Protein AF-A0A3N2RBL1-F1 (afdb_monomer)

pLDDT: mean 71.02, std 19.31, range [34.91, 94.12]

Organism: Lysobacter enzymogenes (NCBI:txid69)

Solvent-accessible surface area (backbone atoms only — not comparable to full-atom values): 13638 Å² total; per-residue (Å²): 136,84,83,69,76,87,66,67,75,48,73,68,25,54,55,25,51,77,68,70,36,57,72,58,19,34,48,47,24,38,74,70,34,81,90,60,50,72,65,58,29,45,52,49,50,52,55,48,53,50,47,52,56,49,49,60,56,55,72,75,62,80,82,88,88,80,76,88,83,63,95,64,81,49,69,72,18,52,58,24,45,78,70,69,35,57,70,59,15,33,50,43,38,22,70,75,63,78,44,55,71,68,59,22,46,51,52,54,52,50,47,60,61,47,52,76,71,70,78,75,79,90,75,84,82,84,95,83,85,86,83,66,58,102,85,58,80,55,68,74,38,52,52,28,54,72,74,64,39,56,69,60,24,47,55,46,37,33,76,77,66,68,38,49,74,68,57,40,52,48,54,53,48,54,50,53,51,50,49,56,58,50,47,59,58,47,48,66,61,44,71,78,72,67,94,76,87,90,85,79,81,71,72,63,59,56,55,54,53,53,52,54,54,55,53,57,59,56,56,63,65,74,76,111

Radius of gyration: 31.22 Å; Cα contacts (8 Å, |Δi|>4): 122; chains: 1; bounding box: 68×73×79 Å

Sequence (224 aa):
MSLEPGLFVPTRADALIRGQRKVEAIKAVLDANPGASLRAAKDAVEARVEALLAGSASSSSSPAGETRETAGLPAAALEALQRGRTIEAIKWVRLAHDVDLRTAKQRVEAHLRGDAGAEVGTVAAPPDAAASAPDELPADVVSLLRGGDRGAAWQRLERKYGATATEALRRIGDYEMARKRGGRGDAAAAAVGSTVVRGGDRGKLALWALLAAVAALAVVWVLW

Secondary structure (DSSP, 8-state):
----------HHHHHHHHTT-HHHHHHHHHHHSTT--HHHHHHHHHHHHHHHHHHHHHTT-PPP-S----SS--HHHHHHHHTT-HHHHHHHHHHHHT--HHHHHHHHHHHHHHHTTT---------SSS-S-TTSPPHHHHHHHHHT-HHHHHHHHHHHH---HHHHHHHHHHHHHHHHHHHHHHHHHHTTT--------HHHHHHHHHHHHHHHHHHHTS--

Foldseek 3Di:
DDPDDQQDQDPVLVVCLVVVNLVVSLVSSCVSPPPDDSVNSSVNSVVVNVVVVVVVVVVVDDDDDDDPPPDAQDPQLVVCVVVVNNVSSLVSRCVVPVDDSVVSNVRSVVVVVVVVVVPDDDDDDDPDAPPDDPLAQGPVLVVCVVVVNLVVSQVCCCPVVVADNVRSVVSSVVVVVVCVVVCVVVVVVCVVPDDDDDDDPPPPVVVVVVVVVVVVVVVVVVPD

Structure (mmCIF, N/CA/C/O backbone):
data_AF-A0A3N2RBL1-F1
#
_entry.id   AF-A0A3N2RBL1-F1
#
loop_
_atom_site.group_PDB
_atom_site.id
_atom_site.type_symbol
_atom_site.label_atom_id
_atom_site.label_alt_id
_atom_site.label_comp_id
_atom_site.label_asym_id
_atom_site.label_entity_id
_atom_site.label_seq_id
_atom_site.pdbx_PDB_ins_code
_atom_site.Cartn_x
_atom_site.Cartn_y
_atom_site.Cartn_z
_atom_site.occupancy
_atom_site.B_iso_or_equiv
_atom_site.auth_seq_id
_atom_site.auth_comp_id
_atom_site.auth_asym_id
_atom_site.auth_atom_id
_atom_site.pdbx_PDB_model_num
ATOM 1 N N . MET A 1 1 ? 17.156 11.601 -40.077 1.00 38.16 1 MET A N 1
ATOM 2 C CA . MET A 1 1 ? 16.411 10.668 -39.208 1.00 38.16 1 MET A CA 1
ATOM 3 C C . MET A 1 1 ? 17.329 10.303 -38.053 1.00 38.16 1 MET A C 1
ATOM 5 O O . MET A 1 1 ? 18.060 9.331 -38.151 1.00 38.16 1 MET A O 1
ATOM 9 N N . SER A 1 2 ? 17.392 11.150 -37.024 1.00 37.31 2 SER A N 1
ATOM 10 C CA . SER A 1 2 ? 18.254 10.917 -35.861 1.00 37.31 2 SER A CA 1
ATOM 11 C C . SER A 1 2 ? 17.402 10.289 -34.770 1.00 37.31 2 SER A C 1
ATOM 13 O O . SER A 1 2 ? 16.775 10.997 -33.990 1.00 37.31 2 SER A O 1
ATOM 15 N N . LEU A 1 3 ? 17.322 8.961 -34.776 1.00 43.53 3 LEU A N 1
ATOM 16 C CA . LEU A 1 3 ? 16.885 8.201 -33.610 1.00 43.53 3 LEU A CA 1
ATOM 17 C C . LEU A 1 3 ? 18.087 8.160 -32.659 1.00 43.53 3 LEU A C 1
ATOM 19 O O . LEU A 1 3 ? 18.863 7.210 -32.664 1.00 43.53 3 LEU A O 1
ATOM 23 N N . GLU A 1 4 ? 18.303 9.264 -31.941 1.00 52.25 4 GLU A N 1
ATOM 24 C CA . GLU A 1 4 ? 19.198 9.278 -30.780 1.00 52.25 4 GLU A CA 1
ATOM 25 C C . GLU A 1 4 ? 18.681 8.259 -29.746 1.00 52.25 4 GLU A C 1
ATOM 27 O O . GLU A 1 4 ? 17.468 8.031 -29.664 1.00 52.25 4 GLU A O 1
ATOM 32 N N . PRO A 1 5 ? 19.587 7.592 -29.010 1.00 56.69 5 PRO A N 1
ATOM 33 C CA . PRO A 1 5 ? 19.274 6.428 -28.190 1.00 56.69 5 PRO A CA 1
ATOM 34 C C . PRO A 1 5 ? 18.185 6.737 -27.163 1.00 56.69 5 PRO A C 1
ATOM 36 O O . PRO A 1 5 ? 18.084 7.859 -26.667 1.00 56.69 5 PRO A O 1
ATOM 39 N N . GLY A 1 6 ? 17.376 5.722 -26.843 1.00 66.44 6 GLY A N 1
ATOM 40 C CA . GLY A 1 6 ? 16.287 5.815 -25.873 1.00 66.44 6 GLY A CA 1
ATOM 41 C C . GLY A 1 6 ? 16.777 6.372 -24.540 1.00 66.44 6 GLY A C 1
ATOM 42 O O . GLY A 1 6 ? 17.356 5.648 -23.732 1.00 66.44 6 GLY A O 1
ATOM 43 N N . LEU A 1 7 ? 16.550 7.669 -24.333 1.00 74.38 7 LEU A N 1
ATOM 44 C CA . LEU A 1 7 ? 16.863 8.358 -23.092 1.00 74.38 7 LEU A CA 1
ATOM 45 C C . LEU A 1 7 ? 16.082 7.724 -21.951 1.00 74.38 7 LEU A C 1
ATOM 47 O O . LEU A 1 7 ? 14.895 7.408 -22.080 1.00 74.38 7 LEU A O 1
ATOM 51 N N . PHE A 1 8 ? 16.749 7.564 -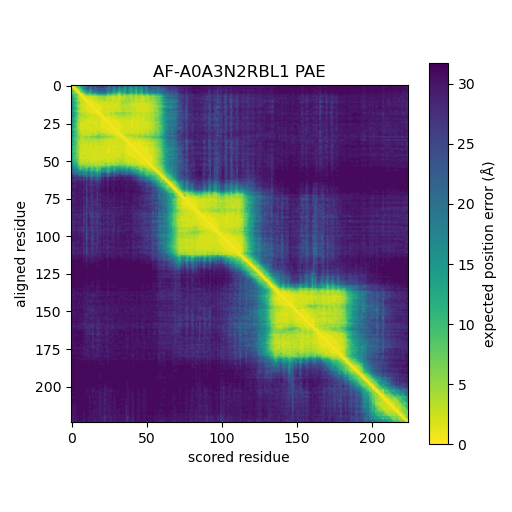20.814 1.00 82.44 8 PHE A N 1
ATOM 52 C CA . PHE A 1 8 ? 16.110 7.016 -19.637 1.00 82.44 8 PHE A CA 1
ATOM 53 C C . PHE A 1 8 ? 15.092 8.028 -19.100 1.00 82.44 8 PHE A C 1
ATOM 55 O O . PHE A 1 8 ? 15.458 9.094 -18.605 1.00 82.44 8 PHE A O 1
ATOM 62 N N . VAL A 1 9 ? 13.802 7.709 -19.199 1.00 85.25 9 VAL A N 1
ATOM 63 C CA . VAL A 1 9 ? 12.731 8.528 -18.619 1.00 85.25 9 VAL A CA 1
ATOM 64 C C . VAL A 1 9 ? 12.406 7.979 -17.225 1.00 85.25 9 VAL A C 1
ATOM 66 O O . VAL A 1 9 ? 11.847 6.886 -17.123 1.00 85.25 9 VAL A O 1
ATOM 69 N N . PRO A 1 10 ? 12.743 8.692 -16.132 1.00 85.88 10 PRO A N 1
ATOM 70 C CA . PRO A 1 10 ? 12.470 8.209 -14.782 1.00 85.88 10 PRO A CA 1
ATOM 71 C C . PRO A 1 10 ? 10.966 8.234 -14.464 1.00 85.88 10 PRO A C 1
ATOM 73 O O . PRO A 1 10 ? 10.231 9.108 -14.922 1.00 85.88 10 PRO A O 1
ATOM 76 N N . THR A 1 11 ? 10.511 7.366 -13.557 1.00 86.50 11 THR A N 1
ATOM 77 C CA . THR A 1 11 ? 9.107 7.302 -13.085 1.00 86.50 11 THR A CA 1
ATOM 78 C C . THR A 1 11 ? 8.600 8.617 -12.485 1.00 86.50 11 THR A C 1
ATOM 80 O O . THR A 1 11 ? 7.404 8.912 -12.526 1.00 86.50 11 THR A O 1
ATOM 83 N N . ARG A 1 12 ? 9.497 9.453 -11.947 1.00 88.81 12 ARG A N 1
ATOM 84 C CA . ARG A 1 12 ? 9.153 10.813 -11.507 1.00 88.81 12 ARG A CA 1
ATOM 85 C C . ARG A 1 12 ? 8.753 11.711 -12.684 1.00 88.81 12 ARG A C 1
ATOM 87 O O . ARG A 1 12 ? 7.813 12.488 -12.537 1.00 88.81 12 ARG A O 1
ATOM 94 N N . ALA A 1 13 ? 9.417 11.595 -13.836 1.00 89.06 13 ALA A N 1
ATOM 95 C CA . ALA A 1 13 ? 9.051 12.330 -15.047 1.00 89.06 13 ALA A CA 1
ATOM 96 C C . ALA A 1 13 ? 7.672 11.890 -15.565 1.00 89.06 13 ALA A C 1
ATOM 98 O O . ALA A 1 13 ? 6.879 12.747 -15.942 1.00 89.06 13 ALA A O 1
ATOM 99 N N . ASP A 1 14 ? 7.319 10.603 -15.460 1.00 89.31 14 ASP A N 1
ATOM 100 C CA . ASP A 1 14 ? 5.967 10.114 -15.784 1.00 89.31 14 ASP A CA 1
ATOM 101 C C . ASP A 1 14 ? 4.871 10.769 -14.935 1.00 89.31 14 ASP A C 1
ATOM 103 O O . ASP A 1 14 ? 3.817 11.155 -15.443 1.00 89.31 14 ASP A O 1
ATOM 107 N N . ALA A 1 15 ? 5.107 10.917 -13.628 1.00 90.38 15 ALA A N 1
ATOM 108 C CA . ALA A 1 15 ? 4.166 11.599 -12.741 1.00 90.38 15 ALA A CA 1
ATOM 109 C C . ALA A 1 15 ? 3.994 13.081 -13.117 1.00 90.38 15 ALA A C 1
ATOM 111 O O . ALA A 1 15 ? 2.882 13.609 -13.068 1.00 90.38 15 ALA A O 1
ATOM 112 N N . LEU A 1 16 ? 5.079 13.736 -13.539 1.00 92.38 16 LEU A N 1
ATOM 113 C CA . LEU A 1 16 ? 5.068 15.128 -13.990 1.00 92.38 16 LEU A CA 1
ATOM 114 C C . LEU A 1 16 ? 4.359 15.290 -15.340 1.00 92.38 16 LEU A C 1
ATOM 116 O O . LEU A 1 16 ? 3.604 16.246 -15.509 1.00 92.38 16 LEU A O 1
ATOM 120 N N . ILE A 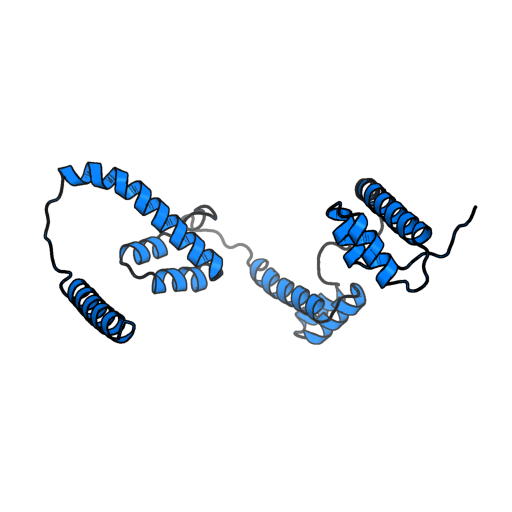1 17 ? 4.524 14.334 -16.258 1.00 91.38 17 ILE A N 1
ATOM 121 C CA . ILE A 1 17 ? 3.804 14.285 -17.536 1.00 91.38 17 ILE A CA 1
ATOM 122 C C . ILE A 1 17 ? 2.291 14.191 -17.300 1.00 91.38 17 ILE A C 1
ATOM 124 O O . ILE A 1 17 ? 1.540 14.992 -17.853 1.00 91.38 17 ILE A O 1
ATOM 128 N N . ARG A 1 18 ? 1.833 13.287 -16.420 1.00 87.69 18 ARG A N 1
ATOM 129 C CA . ARG A 1 18 ? 0.400 13.161 -16.077 1.00 87.69 18 ARG A CA 1
ATOM 130 C C . ARG A 1 18 ? -0.167 14.417 -15.417 1.00 87.69 18 ARG A C 1
ATOM 132 O O . ARG A 1 18 ? -1.319 14.763 -15.646 1.00 87.69 18 ARG A O 1
ATOM 139 N N . GLY A 1 19 ? 0.647 15.109 -14.623 1.00 90.44 19 GLY A N 1
ATOM 140 C CA . GLY A 1 19 ? 0.297 16.392 -14.012 1.00 90.44 19 GLY A CA 1
ATOM 141 C C . GLY A 1 19 ? 0.406 17.600 -14.950 1.00 90.44 19 GLY A C 1
ATOM 142 O O . GLY A 1 19 ? 0.321 18.721 -14.461 1.00 90.44 19 GLY A O 1
ATOM 143 N N . GLN A 1 20 ? 0.642 17.403 -16.255 1.00 89.62 20 GLN A N 1
ATOM 144 C CA . GLN A 1 20 ? 0.861 18.460 -17.257 1.00 89.62 20 GLN A CA 1
ATOM 145 C C . GLN A 1 20 ? 2.042 19.405 -16.947 1.00 89.62 20 GLN A C 1
ATOM 147 O O . GLN A 1 20 ? 2.134 20.519 -17.462 1.00 89.62 20 GLN A O 1
ATOM 152 N N . ARG A 1 21 ? 3.011 18.956 -16.142 1.00 93.12 21 ARG A N 1
ATOM 153 C CA . ARG A 1 21 ? 4.213 19.713 -15.749 1.00 93.12 21 ARG A CA 1
ATOM 154 C C . ARG A 1 21 ? 5.385 19.403 -16.686 1.00 93.12 21 ARG A C 1
ATOM 156 O O . ARG A 1 21 ? 6.430 18.914 -16.257 1.00 93.12 21 ARG A O 1
ATOM 163 N N . LYS A 1 22 ? 5.223 19.699 -17.984 1.00 89.25 22 LYS A N 1
ATOM 164 C CA . LYS A 1 22 ? 6.192 19.338 -19.046 1.00 89.25 22 LYS A CA 1
ATOM 165 C C . LYS A 1 22 ? 7.614 19.861 -18.800 1.00 89.25 22 LYS A C 1
ATOM 167 O O . LYS A 1 22 ? 8.576 19.132 -19.013 1.00 89.25 22 LYS A O 1
ATOM 172 N N . VAL A 1 23 ? 7.765 21.093 -18.306 1.00 93.50 23 VAL A N 1
ATOM 173 C CA . VAL A 1 23 ? 9.091 21.696 -18.049 1.00 93.50 23 VAL A CA 1
ATOM 174 C C . VAL A 1 23 ? 9.864 20.926 -16.976 1.00 93.50 23 VAL A C 1
ATOM 176 O O . VAL A 1 23 ? 11.065 20.706 -17.101 1.00 93.50 23 VAL A O 1
ATOM 179 N N . GLU A 1 24 ? 9.180 20.485 -15.925 1.00 93.75 24 GLU A N 1
ATOM 180 C CA . GLU A 1 24 ? 9.807 19.722 -14.847 1.00 93.75 24 GLU A CA 1
ATOM 181 C C . GLU A 1 24 ? 10.103 18.282 -15.255 1.00 93.75 24 GLU A C 1
ATOM 183 O O . GLU A 1 24 ? 11.097 17.718 -14.806 1.00 93.75 24 GLU A O 1
ATOM 188 N N . ALA A 1 25 ? 9.279 17.698 -16.129 1.00 91.06 25 ALA A N 1
ATOM 189 C CA . ALA A 1 25 ? 9.561 16.395 -16.717 1.00 91.06 25 ALA A CA 1
ATOM 190 C C . ALA A 1 25 ? 10.854 16.433 -17.547 1.00 91.06 25 ALA A C 1
ATOM 192 O O . ALA A 1 25 ? 11.704 15.565 -17.380 1.00 91.06 25 ALA A O 1
ATOM 193 N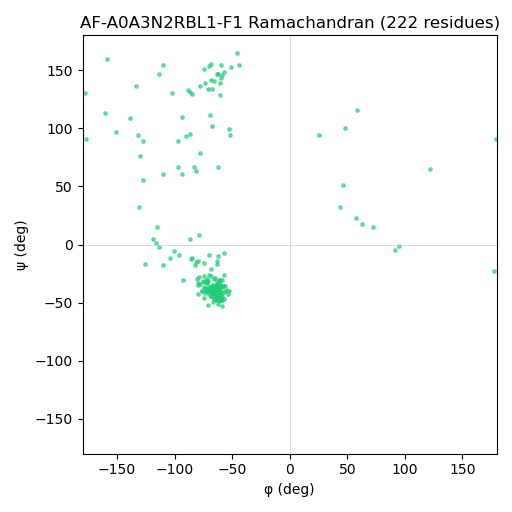 N . ILE A 1 26 ? 11.048 17.477 -18.363 1.00 92.19 26 ILE A N 1
ATOM 194 C CA . ILE A 1 26 ? 12.284 17.675 -19.139 1.00 92.19 26 ILE A CA 1
ATOM 195 C C . ILE A 1 26 ? 13.492 17.824 -18.207 1.00 92.19 26 ILE A C 1
ATOM 197 O O . ILE A 1 26 ? 14.523 17.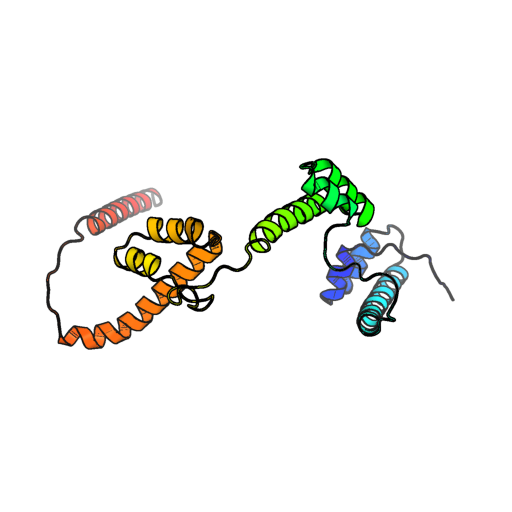203 -18.447 1.00 92.19 26 ILE A O 1
ATOM 201 N N . LYS A 1 27 ? 13.362 18.593 -17.115 1.00 94.12 27 LYS A N 1
ATOM 202 C CA . LYS A 1 27 ? 14.423 18.709 -16.100 1.00 94.12 27 LYS A CA 1
ATOM 203 C C . LYS A 1 27 ? 14.759 17.360 -15.468 1.00 94.12 27 LYS A C 1
ATOM 205 O O . LYS A 1 27 ? 15.921 16.992 -15.439 1.00 94.12 27 LYS A O 1
ATOM 210 N N . ALA A 1 28 ? 13.754 16.592 -15.053 1.00 92.19 28 ALA A N 1
ATOM 211 C CA . ALA A 1 28 ? 13.966 15.271 -14.467 1.00 92.19 28 ALA A CA 1
ATOM 212 C C . ALA A 1 28 ? 14.641 14.286 -15.442 1.00 92.19 28 ALA A C 1
ATOM 214 O O . ALA A 1 28 ? 15.422 13.442 -15.011 1.00 92.19 28 ALA A O 1
ATOM 215 N N . VAL A 1 29 ? 14.358 14.392 -16.745 1.00 90.81 29 VAL A N 1
ATOM 216 C CA . VAL A 1 29 ? 15.043 13.607 -17.784 1.00 90.81 29 VAL A CA 1
ATOM 217 C C . VAL A 1 29 ? 16.490 14.074 -17.956 1.00 90.81 29 VAL A C 1
ATOM 219 O O . VAL A 1 29 ? 17.376 13.234 -18.035 1.00 90.81 29 VAL A O 1
ATOM 222 N N . LEU A 1 30 ? 16.764 15.379 -17.960 1.00 91.62 30 LEU A N 1
ATOM 223 C CA . LEU A 1 30 ? 18.138 15.896 -18.036 1.00 91.62 30 LEU A CA 1
ATOM 224 C C . LEU A 1 30 ? 18.970 15.527 -16.800 1.00 91.62 30 LEU A C 1
ATOM 226 O O . LEU A 1 30 ? 20.110 15.099 -16.943 1.00 91.62 30 LEU A O 1
ATOM 230 N N . ASP A 1 31 ? 18.390 15.621 -15.603 1.00 91.00 31 ASP A N 1
ATOM 231 C CA . ASP A 1 31 ? 19.055 15.258 -14.346 1.00 91.00 31 ASP A CA 1
ATOM 232 C C . ASP A 1 31 ? 19.413 13.763 -14.306 1.00 91.00 31 ASP A C 1
ATOM 234 O O . ASP A 1 31 ? 20.454 13.378 -13.777 1.00 91.00 31 ASP A O 1
ATOM 238 N N . ALA A 1 32 ? 18.558 12.911 -14.882 1.00 88.75 32 ALA A N 1
ATOM 239 C CA . ALA A 1 32 ? 18.788 11.471 -14.966 1.00 88.75 32 ALA A CA 1
ATOM 240 C C . ALA A 1 32 ? 19.719 11.063 -16.123 1.00 88.75 32 ALA A C 1
ATOM 242 O O . ALA A 1 32 ? 20.209 9.935 -16.133 1.00 88.75 32 ALA A O 1
ATOM 243 N N . ASN A 1 33 ? 19.966 11.957 -17.086 1.00 88.94 33 ASN A N 1
ATOM 244 C CA . ASN A 1 33 ? 20.799 11.704 -18.261 1.00 88.94 33 ASN A CA 1
ATOM 245 C C . ASN A 1 33 ? 21.826 12.841 -18.430 1.00 88.94 33 ASN A C 1
ATOM 247 O O . ASN A 1 33 ? 21.656 13.717 -19.287 1.00 88.94 33 ASN A O 1
ATOM 251 N N . PRO A 1 34 ? 22.899 12.853 -17.618 1.00 84.81 34 PRO A N 1
ATOM 252 C CA . PRO A 1 34 ? 23.936 13.872 -17.719 1.00 84.81 34 PRO A CA 1
ATOM 253 C C . PRO A 1 34 ? 24.598 13.828 -19.103 1.00 84.81 34 PRO A C 1
ATOM 255 O O . PRO A 1 34 ? 25.022 12.775 -19.571 1.00 84.81 34 PRO A O 1
ATOM 258 N N . GLY A 1 35 ? 24.679 14.984 -19.766 1.00 82.56 35 GLY A N 1
ATOM 259 C CA . GLY A 1 35 ? 25.206 15.107 -21.132 1.00 82.56 35 GLY A CA 1
ATOM 260 C C . GLY A 1 35 ? 24.152 14.999 -22.240 1.00 82.56 35 GLY A C 1
ATOM 261 O O . GLY A 1 35 ? 24.478 15.230 -23.403 1.00 82.56 35 GLY A O 1
ATOM 262 N N . ALA A 1 36 ? 22.889 14.717 -21.907 1.00 85.56 36 ALA A N 1
ATOM 263 C CA . ALA A 1 36 ? 21.799 14.759 -22.874 1.00 85.56 36 ALA A CA 1
ATOM 264 C C . ALA A 1 36 ? 21.508 16.195 -23.335 1.00 85.56 36 ALA A C 1
ATOM 266 O O . ALA A 1 36 ? 21.518 17.147 -22.551 1.00 85.56 36 ALA A O 1
ATOM 267 N N . SER A 1 37 ? 21.199 16.354 -24.623 1.00 88.94 37 SER A N 1
ATOM 268 C CA . SER A 1 37 ? 20.760 17.646 -25.146 1.00 88.94 37 SER A CA 1
ATOM 269 C C . SER A 1 37 ? 19.322 17.954 -24.719 1.00 88.94 37 SER A C 1
ATOM 271 O O . SER A 1 37 ? 18.482 17.063 -24.578 1.00 88.94 37 SER A O 1
ATOM 273 N N . LEU A 1 38 ? 18.999 19.242 -24.583 1.00 90.00 38 LEU A N 1
ATOM 274 C CA . LEU A 1 38 ? 17.638 19.689 -24.268 1.00 90.00 38 LEU A CA 1
ATOM 275 C C . LEU A 1 38 ? 16.615 19.236 -25.326 1.00 90.00 38 LEU A C 1
ATOM 277 O O . LEU A 1 38 ? 15.459 18.968 -25.001 1.00 90.00 38 LEU A O 1
ATOM 281 N N . ARG A 1 39 ? 17.052 19.111 -26.586 1.00 88.00 39 ARG A N 1
ATOM 282 C CA . ARG A 1 39 ? 16.236 18.577 -27.680 1.00 88.00 39 ARG A CA 1
ATOM 283 C C . ARG A 1 39 ? 15.921 17.098 -27.467 1.00 88.00 39 ARG A C 1
ATOM 285 O O . ARG A 1 39 ? 14.755 16.734 -27.503 1.00 88.00 39 ARG A O 1
ATOM 292 N N . ALA A 1 40 ? 16.931 16.287 -27.168 1.00 86.12 40 ALA A N 1
ATOM 293 C CA . ALA A 1 40 ? 16.739 14.864 -26.916 1.00 86.12 40 ALA A CA 1
ATOM 294 C C . ALA A 1 40 ? 15.848 14.623 -25.681 1.00 86.12 40 ALA A C 1
ATOM 296 O O . ALA A 1 40 ? 14.947 13.788 -25.718 1.00 86.12 40 ALA A O 1
ATOM 297 N N . ALA A 1 41 ? 16.011 15.419 -24.619 1.00 88.31 41 ALA A N 1
ATOM 298 C CA . ALA A 1 41 ? 15.146 15.349 -23.440 1.00 88.31 41 ALA A CA 1
ATOM 299 C C . ALA A 1 41 ? 13.683 15.716 -23.749 1.00 88.31 41 ALA A C 1
ATOM 301 O O . ALA A 1 41 ? 12.766 15.070 -23.242 1.00 88.31 41 ALA A O 1
ATOM 302 N N . LYS A 1 42 ? 13.445 16.724 -24.597 1.00 92.06 42 LYS A N 1
ATOM 303 C CA . LYS A 1 42 ? 12.097 17.067 -25.070 1.00 92.06 42 LYS A CA 1
ATOM 304 C C . LYS A 1 42 ? 11.492 15.935 -25.899 1.00 92.06 42 LYS A C 1
ATOM 306 O O . LYS A 1 42 ? 10.349 15.563 -25.647 1.00 92.06 42 LYS A O 1
ATOM 311 N N . ASP A 1 43 ? 12.250 15.393 -26.847 1.00 91.00 43 ASP A N 1
ATOM 312 C CA . ASP A 1 43 ? 11.784 14.323 -27.731 1.00 91.00 43 ASP A CA 1
ATOM 313 C C . ASP A 1 43 ? 11.419 13.065 -26.918 1.00 91.00 43 ASP A C 1
ATOM 315 O O . ASP A 1 43 ? 10.372 12.464 -27.147 1.00 91.00 43 ASP A O 1
ATOM 319 N N . ALA A 1 44 ? 12.197 12.735 -25.881 1.00 87.75 44 ALA A N 1
ATOM 320 C CA . ALA A 1 44 ? 11.891 11.641 -24.957 1.00 87.75 44 ALA A CA 1
ATOM 321 C C . ALA A 1 44 ? 10.598 11.869 -24.147 1.00 87.75 44 ALA A C 1
ATOM 323 O O . ALA A 1 44 ? 9.814 10.940 -23.944 1.00 87.75 44 ALA A O 1
ATOM 324 N N . VAL A 1 45 ? 10.350 13.104 -23.693 1.00 89.44 45 VAL A N 1
ATOM 325 C CA . VAL A 1 45 ? 9.120 13.460 -22.965 1.00 89.44 45 VAL A CA 1
ATOM 326 C C . VAL A 1 45 ? 7.897 13.398 -23.881 1.00 89.44 45 VAL A C 1
ATOM 328 O O . VAL A 1 45 ? 6.879 12.837 -23.480 1.00 89.44 45 VAL A O 1
ATOM 331 N N . GLU A 1 46 ? 7.979 13.931 -25.101 1.00 90.38 46 GLU A N 1
ATOM 332 C CA . GLU A 1 46 ? 6.869 13.885 -26.064 1.00 90.38 46 GLU A CA 1
ATOM 333 C C . GLU A 1 46 ? 6.570 12.445 -26.512 1.00 90.38 46 GLU A C 1
ATOM 335 O O . GLU A 1 46 ? 5.409 12.043 -26.492 1.00 90.38 46 GLU A O 1
ATOM 340 N N . ALA A 1 47 ? 7.589 11.617 -26.772 1.00 88.50 47 ALA A N 1
ATOM 341 C CA . ALA A 1 47 ? 7.396 10.193 -27.061 1.00 88.50 47 ALA A CA 1
ATOM 342 C C . ALA A 1 47 ? 6.691 9.453 -25.909 1.00 88.50 47 ALA A C 1
ATOM 344 O O . ALA A 1 47 ? 5.870 8.563 -26.131 1.00 88.50 47 ALA A O 1
ATOM 345 N N . ARG A 1 48 ? 6.966 9.835 -24.654 1.00 86.94 48 ARG A N 1
ATOM 346 C CA . ARG A 1 48 ? 6.305 9.250 -23.482 1.00 86.94 48 ARG A CA 1
ATOM 347 C C . ARG A 1 48 ? 4.869 9.739 -23.302 1.00 86.94 48 ARG A C 1
ATOM 349 O O . ARG A 1 48 ? 4.016 8.947 -22.909 1.00 86.94 48 ARG A O 1
ATOM 356 N N . VAL A 1 49 ? 4.594 11.009 -23.599 1.00 88.88 49 VAL A N 1
ATOM 357 C CA . VAL A 1 49 ? 3.230 11.564 -23.665 1.00 88.88 49 VAL A CA 1
ATOM 358 C C . VAL A 1 49 ? 2.415 10.810 -24.713 1.00 88.88 49 VAL A C 1
ATOM 360 O O . VAL A 1 49 ? 1.304 10.372 -24.421 1.00 88.88 49 VAL A O 1
ATOM 363 N N . GLU A 1 50 ? 2.985 10.604 -25.898 1.00 86.62 50 GLU A N 1
ATOM 364 C CA . GLU A 1 50 ? 2.359 9.858 -26.987 1.00 86.62 50 GLU A CA 1
ATOM 365 C C . GLU A 1 50 ? 2.131 8.392 -26.603 1.00 86.62 50 GLU A C 1
ATOM 367 O O . GLU A 1 50 ? 1.031 7.883 -26.784 1.00 86.62 50 GLU A O 1
ATOM 372 N N . ALA A 1 51 ? 3.101 7.738 -25.959 1.00 84.25 51 ALA A N 1
ATOM 373 C CA . ALA A 1 51 ? 2.941 6.377 -25.447 1.00 84.25 51 ALA A CA 1
ATOM 374 C C . ALA A 1 51 ? 1.878 6.266 -24.337 1.00 84.25 51 ALA A C 1
ATOM 376 O O . ALA A 1 51 ? 1.176 5.262 -24.265 1.00 84.25 51 ALA A O 1
ATOM 377 N N . LEU A 1 52 ? 1.727 7.278 -23.475 1.00 82.81 52 LEU A N 1
ATOM 378 C CA . LEU A 1 52 ? 0.668 7.328 -22.456 1.00 82.81 52 LEU A CA 1
ATOM 379 C C . LEU A 1 52 ? -0.715 7.530 -23.088 1.00 82.81 52 LEU A C 1
ATOM 381 O O . LEU A 1 52 ? -1.680 6.891 -22.667 1.00 82.81 52 LEU A O 1
ATOM 385 N N . LEU A 1 53 ? -0.809 8.380 -24.112 1.00 80.31 53 LEU A N 1
ATOM 386 C CA . LEU A 1 53 ? -2.033 8.589 -24.887 1.00 80.31 53 LEU A CA 1
ATOM 387 C C . LEU A 1 53 ? -2.409 7.327 -25.682 1.00 80.31 53 LEU A C 1
ATOM 389 O O . LEU A 1 53 ? -3.558 6.891 -25.631 1.00 80.31 53 LEU A O 1
ATOM 393 N N . ALA A 1 54 ? -1.437 6.692 -26.339 1.00 76.69 54 ALA A N 1
ATOM 394 C CA . ALA A 1 54 ? -1.613 5.452 -27.090 1.00 76.69 54 ALA A CA 1
ATOM 395 C C . ALA A 1 54 ? -1.909 4.249 -26.176 1.00 76.69 54 ALA A C 1
ATOM 397 O O . ALA A 1 54 ? -2.786 3.447 -26.479 1.00 76.69 54 ALA A O 1
ATOM 398 N N . GLY A 1 55 ? -1.250 4.145 -25.018 1.00 68.50 55 GLY A N 1
ATOM 399 C CA . GLY A 1 55 ? -1.506 3.106 -24.014 1.00 68.50 55 GLY A CA 1
ATOM 400 C C . GLY A 1 55 ? -2.902 3.206 -23.391 1.00 68.50 55 GLY A C 1
ATOM 401 O O . GLY A 1 55 ? -3.498 2.186 -23.043 1.00 68.50 55 GLY A O 1
ATOM 402 N N . SER A 1 56 ? -3.464 4.417 -23.320 1.00 61.56 56 SER A N 1
ATOM 403 C CA . SER A 1 56 ? -4.857 4.637 -22.915 1.00 61.56 56 SER A CA 1
ATOM 404 C C . SER A 1 56 ? -5.849 4.093 -23.956 1.00 61.56 56 SER A C 1
ATOM 406 O O . SER A 1 56 ? -6.868 3.513 -23.591 1.00 61.56 56 SER A O 1
ATOM 408 N N . ALA A 1 57 ? -5.522 4.191 -25.251 1.00 57.84 57 ALA A N 1
ATOM 409 C CA . ALA A 1 57 ? -6.320 3.601 -26.327 1.00 57.84 57 ALA A CA 1
ATOM 410 C C . ALA A 1 57 ? -6.168 2.066 -26.398 1.00 57.84 57 ALA A C 1
ATOM 412 O O . ALA A 1 57 ? -7.170 1.356 -26.497 1.00 57.84 57 ALA A O 1
ATOM 413 N N . SER A 1 58 ? -4.950 1.530 -26.247 1.00 53.88 58 SER A N 1
ATOM 414 C CA . SER A 1 58 ? -4.681 0.078 -26.264 1.00 53.88 58 SER A CA 1
ATOM 415 C C . SER A 1 58 ? -5.250 -0.674 -25.057 1.00 53.88 58 SER A C 1
ATOM 417 O O . SER A 1 58 ? -5.503 -1.872 -25.141 1.00 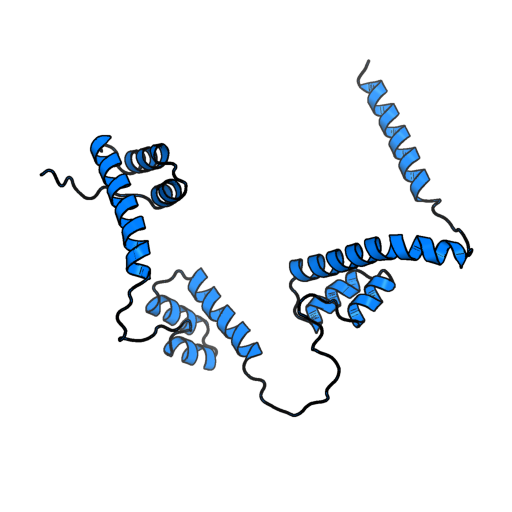53.88 58 SER A O 1
ATOM 419 N N . SER A 1 59 ? -5.526 0.020 -23.949 1.00 53.56 59 SER A N 1
ATOM 420 C CA . SER A 1 59 ? -6.219 -0.561 -22.789 1.00 53.56 59 SER A CA 1
ATOM 421 C C . SER A 1 59 ? -7.706 -0.860 -23.057 1.00 53.56 59 SER A C 1
ATOM 423 O O . SER A 1 59 ? -8.347 -1.516 -22.240 1.00 53.56 59 SER A O 1
ATOM 425 N N . SER A 1 60 ? -8.261 -0.411 -24.193 1.00 50.75 60 SER A N 1
ATOM 426 C CA . SER A 1 60 ? -9.663 -0.643 -24.581 1.00 50.75 60 SER A CA 1
ATOM 427 C C . SER A 1 60 ? -9.877 -1.770 -25.605 1.00 50.75 60 SER A C 1
ATOM 429 O O . SER A 1 60 ? -11.020 -2.145 -25.859 1.00 50.75 60 SER A O 1
ATOM 431 N N . SER A 1 61 ? -8.811 -2.374 -26.145 1.00 43.12 61 SER A N 1
ATOM 432 C CA . SER A 1 61 ? -8.902 -3.493 -27.094 1.00 43.12 61 SER A CA 1
ATOM 433 C C . SER A 1 61 ? -8.057 -4.690 -26.640 1.00 43.12 61 SER A C 1
ATOM 435 O O . SER A 1 61 ? -6.890 -4.826 -27.003 1.00 43.12 61 SER A O 1
ATOM 437 N N . SER A 1 62 ? -8.658 -5.575 -25.845 1.00 40.69 62 SER A N 1
ATOM 438 C CA . SER A 1 62 ? -8.120 -6.918 -25.580 1.00 40.69 62 SER A CA 1
ATOM 439 C C . SER A 1 62 ? -8.407 -7.863 -26.750 1.00 40.69 62 SER A C 1
ATOM 441 O O . SER A 1 62 ? -9.561 -7.937 -27.177 1.00 40.69 62 SER A O 1
ATOM 443 N N . PRO A 1 63 ? -7.444 -8.691 -27.187 1.00 47.28 63 PRO A N 1
ATOM 444 C CA . PRO A 1 63 ? -7.742 -10.007 -27.714 1.00 47.28 63 PRO A CA 1
ATOM 445 C C . PRO A 1 63 ? -7.814 -11.008 -26.551 1.00 47.28 63 PRO A C 1
ATOM 447 O O . PRO A 1 63 ? -6.966 -11.045 -25.661 1.00 47.28 63 PRO A O 1
ATOM 450 N N . ALA A 1 64 ? -8.881 -11.798 -26.542 1.00 45.88 64 ALA A N 1
ATOM 451 C CA . ALA A 1 64 ? -9.080 -12.886 -25.606 1.00 45.88 64 ALA A CA 1
ATOM 452 C C . ALA A 1 64 ? -8.165 -14.071 -25.942 1.00 45.88 64 ALA A C 1
ATOM 454 O O . ALA A 1 64 ? -8.082 -14.467 -27.102 1.00 45.88 64 ALA A O 1
ATOM 455 N N . GLY A 1 65 ? -7.600 -14.687 -24.901 1.00 44.28 65 GLY A N 1
ATOM 456 C CA . GLY A 1 65 ? -7.234 -16.100 -24.936 1.00 44.28 65 GLY A CA 1
ATOM 457 C C . GLY A 1 65 ? -5.770 -16.429 -24.689 1.00 44.28 65 GLY A C 1
ATOM 458 O O . GLY A 1 65 ? -5.160 -17.031 -25.550 1.00 44.28 65 GLY A O 1
ATOM 459 N N . GLU A 1 66 ? -5.252 -16.156 -23.493 1.00 37.69 66 GLU A N 1
ATOM 460 C CA . GLU A 1 66 ? -4.494 -17.181 -22.765 1.00 37.69 66 GLU A CA 1
ATOM 461 C C . GLU A 1 66 ? -4.447 -16.807 -21.286 1.00 37.69 66 GLU A C 1
ATOM 463 O O . GLU A 1 66 ? -3.939 -15.760 -20.905 1.00 37.69 66 GLU A O 1
ATOM 468 N N . THR A 1 67 ? -5.108 -17.640 -20.479 1.00 42.34 67 THR A N 1
ATOM 469 C CA . THR A 1 67 ? -5.216 -17.562 -19.017 1.00 42.34 67 THR A CA 1
ATOM 470 C C . THR A 1 67 ? -5.582 -16.189 -18.466 1.00 42.34 67 THR A C 1
ATOM 472 O O . THR A 1 67 ? -4.749 -15.321 -18.234 1.00 42.34 67 THR A O 1
ATOM 475 N N . ARG A 1 68 ? -6.864 -16.031 -18.134 1.00 41.09 68 ARG A N 1
ATOM 476 C CA . ARG A 1 68 ? -7.262 -15.114 -17.071 1.00 41.09 68 ARG A CA 1
ATOM 477 C C . ARG A 1 68 ? -6.434 -15.451 -15.823 1.00 41.09 68 ARG A C 1
ATOM 479 O O . ARG A 1 68 ? -6.822 -16.314 -15.044 1.00 41.09 68 ARG A O 1
ATOM 486 N N . GLU A 1 69 ? -5.315 -14.756 -15.637 1.00 44.22 69 GLU A N 1
ATOM 487 C CA . GLU A 1 69 ? -4.701 -14.456 -14.345 1.00 44.22 69 GLU A CA 1
ATOM 488 C C . GLU A 1 69 ? -5.705 -13.601 -13.561 1.00 44.22 69 GLU A C 1
ATOM 490 O O . GLU A 1 69 ? -5.570 -12.398 -13.347 1.00 44.22 69 GLU A O 1
ATOM 495 N N . THR A 1 70 ? -6.822 -14.222 -13.208 1.00 41.38 70 THR A N 1
ATOM 496 C CA . THR A 1 70 ? -7.820 -13.677 -12.310 1.00 41.38 70 THR A CA 1
ATOM 497 C C . THR A 1 70 ? -7.189 -13.596 -10.939 1.00 41.38 70 THR A C 1
ATOM 499 O O . THR A 1 70 ? -7.086 -14.612 -10.266 1.00 41.38 70 THR A O 1
ATOM 502 N N . ALA A 1 71 ? -6.770 -12.391 -10.555 1.00 54.41 71 ALA A N 1
ATOM 503 C CA . ALA A 1 71 ? -7.119 -11.762 -9.279 1.00 54.41 71 ALA A CA 1
ATOM 504 C C . ALA A 1 71 ? -7.063 -12.645 -8.005 1.00 54.41 71 ALA A C 1
ATOM 506 O O . ALA A 1 71 ? -7.832 -12.424 -7.073 1.00 54.41 71 ALA A O 1
ATOM 507 N N . GLY A 1 72 ? -6.158 -13.622 -7.946 1.00 64.94 72 GLY A N 1
ATOM 508 C CA . GLY A 1 72 ? -6.098 -14.659 -6.918 1.00 64.94 72 GLY A CA 1
ATOM 509 C C . GLY A 1 72 ? -4.701 -15.273 -6.825 1.00 64.94 72 GLY A C 1
ATOM 510 O O . GLY A 1 72 ? -3.879 -15.115 -7.727 1.00 64.94 72 GLY A O 1
ATOM 511 N N . LEU A 1 73 ? -4.401 -15.909 -5.690 1.00 73.69 73 LEU A N 1
ATOM 512 C CA . LEU A 1 73 ? -3.099 -16.533 -5.440 1.00 73.69 73 LEU A CA 1
ATOM 513 C C . LEU A 1 73 ? -2.839 -17.686 -6.427 1.00 73.69 73 LEU A C 1
ATOM 515 O O . LEU A 1 73 ? -3.775 -18.405 -6.779 1.00 73.69 73 LEU A O 1
ATOM 519 N N . PRO A 1 74 ? -1.576 -17.925 -6.832 1.00 80.25 74 PRO A N 1
ATOM 520 C CA . PRO A 1 74 ? -1.242 -19.050 -7.696 1.00 80.25 74 PRO A CA 1
ATOM 521 C C . PRO A 1 74 ? -1.566 -20.372 -6.988 1.00 80.25 74 PRO A C 1
ATOM 523 O O . PRO A 1 74 ? -1.403 -20.485 -5.771 1.00 80.25 74 PRO A O 1
ATOM 526 N N . ALA A 1 75 ? -1.973 -21.393 -7.749 1.00 80.06 75 ALA A N 1
ATOM 527 C CA . ALA A 1 75 ? -2.416 -22.683 -7.207 1.00 80.06 75 ALA A CA 1
ATOM 528 C C . ALA A 1 75 ? -1.399 -23.315 -6.234 1.00 80.06 75 ALA A C 1
ATOM 530 O O . ALA A 1 75 ? -1.776 -23.787 -5.164 1.00 80.06 75 ALA A O 1
ATOM 531 N N . ALA A 1 76 ? -0.100 -23.220 -6.542 1.00 83.00 76 ALA A N 1
ATOM 532 C CA . ALA A 1 76 ? 0.975 -23.697 -5.668 1.00 83.00 76 ALA A CA 1
ATOM 533 C C . ALA A 1 76 ? 1.046 -22.951 -4.318 1.00 83.00 76 ALA A C 1
ATOM 535 O O . ALA A 1 76 ? 1.396 -23.538 -3.293 1.00 83.00 76 ALA A O 1
ATOM 536 N N . ALA A 1 77 ? 0.692 -21.661 -4.286 1.00 83.88 77 ALA A N 1
ATOM 537 C CA . ALA A 1 77 ? 0.618 -20.906 -3.038 1.00 83.88 77 ALA A CA 1
ATOM 538 C C . ALA A 1 77 ? -0.610 -21.297 -2.209 1.00 83.88 77 ALA A C 1
ATOM 540 O O . ALA A 1 77 ? -0.495 -21.399 -0.991 1.00 83.88 77 ALA A O 1
ATOM 541 N N . LEU A 1 78 ? -1.753 -21.565 -2.846 1.00 83.38 78 LEU A N 1
ATOM 542 C CA . LEU A 1 78 ? -2.958 -22.053 -2.163 1.00 83.38 78 LEU A CA 1
ATOM 543 C C . LEU A 1 78 ? -2.712 -23.406 -1.493 1.00 83.38 78 LEU A C 1
ATOM 545 O O . LEU A 1 78 ? -3.032 -23.592 -0.322 1.00 83.38 78 LEU A O 1
ATOM 549 N N . GLU A 1 79 ? -2.067 -24.325 -2.206 1.00 85.38 79 GLU A N 1
ATOM 550 C CA . GLU A 1 79 ? -1.702 -25.646 -1.694 1.00 85.38 79 GLU A CA 1
ATOM 551 C C . GLU A 1 79 ? -0.746 -25.556 -0.491 1.00 85.38 79 GLU A C 1
ATOM 553 O O . GLU A 1 79 ? -0.843 -26.324 0.469 1.00 85.38 79 GLU A O 1
ATOM 558 N N . ALA A 1 80 ? 0.185 -24.598 -0.526 1.00 85.44 80 ALA A N 1
ATOM 559 C CA . ALA A 1 80 ? 1.087 -24.321 0.585 1.00 85.44 80 ALA A CA 1
ATOM 560 C C . ALA A 1 80 ? 0.345 -23.718 1.791 1.00 85.44 80 ALA A C 1
ATOM 562 O O . ALA A 1 80 ? 0.627 -24.101 2.927 1.00 85.44 80 ALA A O 1
ATOM 563 N N . LEU A 1 81 ? -0.632 -22.830 1.567 1.00 86.56 81 LEU A N 1
ATOM 564 C CA . LEU A 1 81 ? -1.461 -22.262 2.637 1.00 86.56 81 LEU A CA 1
ATOM 565 C C . LEU A 1 81 ? -2.343 -23.312 3.310 1.00 86.56 81 LEU A C 1
ATOM 567 O O . LEU A 1 81 ? -2.386 -23.348 4.537 1.00 86.56 81 LEU A O 1
ATOM 571 N N . GLN A 1 82 ? -2.955 -24.216 2.542 1.00 84.31 82 GLN A N 1
ATOM 572 C CA . GLN A 1 82 ? -3.749 -25.326 3.085 1.00 84.31 82 GLN A CA 1
ATOM 573 C C . GLN A 1 82 ? -2.921 -26.256 3.984 1.00 84.31 82 GLN A C 1
ATOM 575 O O . GLN A 1 82 ? -3.432 -26.815 4.950 1.00 84.31 82 GLN A O 1
ATOM 580 N N . ARG A 1 83 ? -1.617 -26.387 3.713 1.00 85.50 83 ARG A N 1
ATOM 581 C CA . ARG A 1 83 ? -0.676 -27.155 4.547 1.00 85.50 83 ARG A CA 1
ATOM 582 C C . ARG A 1 83 ? -0.069 -26.360 5.708 1.00 85.50 83 ARG A C 1
ATOM 584 O O . ARG A 1 83 ? 0.827 -26.871 6.377 1.00 85.50 83 ARG A O 1
ATOM 591 N N . GLY A 1 84 ? -0.491 -25.112 5.926 1.00 86.50 84 GLY A N 1
ATOM 592 C CA . GLY A 1 84 ? 0.052 -24.228 6.964 1.00 86.50 84 GLY A CA 1
ATOM 593 C C . GLY A 1 84 ? 1.459 -23.689 6.668 1.00 86.50 84 GLY A C 1
ATOM 594 O O . GLY A 1 84 ? 2.135 -23.184 7.563 1.00 86.50 84 GLY A O 1
ATOM 595 N N . ARG A 1 85 ? 1.933 -23.785 5.420 1.00 89.81 85 ARG A N 1
ATOM 596 C CA . ARG A 1 85 ? 3.279 -23.368 4.995 1.00 89.81 85 ARG A CA 1
ATOM 597 C C . ARG A 1 85 ? 3.264 -21.969 4.383 1.00 89.81 85 ARG A C 1
ATOM 599 O O . ARG A 1 85 ? 3.558 -21.769 3.205 1.00 89.81 85 ARG A O 1
ATOM 606 N N . THR A 1 86 ? 2.966 -20.967 5.203 1.00 87.31 86 THR A N 1
ATOM 607 C CA . THR A 1 86 ? 2.806 -19.568 4.764 1.00 87.31 86 THR A CA 1
ATOM 608 C C . THR A 1 86 ? 4.046 -19.003 4.062 1.00 87.31 86 THR A C 1
ATOM 610 O O . THR A 1 86 ? 3.927 -18.246 3.103 1.00 87.31 86 THR A O 1
ATOM 613 N N . ILE A 1 87 ? 5.252 -19.389 4.491 1.00 91.19 87 ILE A N 1
ATOM 614 C CA . ILE A 1 87 ? 6.505 -18.915 3.877 1.00 91.19 87 ILE A CA 1
ATOM 615 C C . ILE A 1 87 ? 6.660 -19.453 2.445 1.00 91.19 87 ILE A C 1
ATOM 617 O O . ILE A 1 87 ? 7.049 -18.705 1.546 1.00 91.19 87 ILE A O 1
ATOM 621 N N . GLU A 1 88 ? 6.322 -20.725 2.215 1.00 90.69 88 GLU A N 1
ATOM 622 C CA . GLU A 1 88 ? 6.347 -21.325 0.875 1.00 90.69 88 GLU A CA 1
ATOM 623 C C . GLU A 1 88 ? 5.310 -20.661 -0.032 1.00 90.69 88 GLU A C 1
ATOM 625 O O . GLU A 1 88 ? 5.624 -20.320 -1.171 1.00 90.69 88 GLU A O 1
ATOM 630 N N . ALA A 1 89 ? 4.117 -20.366 0.490 1.00 88.06 89 ALA A N 1
ATOM 631 C CA . ALA A 1 89 ? 3.092 -19.633 -0.247 1.00 88.06 89 ALA A CA 1
ATOM 632 C C . ALA A 1 89 ? 3.573 -18.245 -0.699 1.00 88.06 89 ALA A C 1
ATOM 634 O O . ALA A 1 89 ? 3.409 -17.877 -1.861 1.00 88.06 89 ALA A O 1
ATOM 635 N N . ILE A 1 90 ? 4.240 -17.496 0.185 1.00 89.44 90 ILE A N 1
ATOM 636 C CA . ILE A 1 90 ? 4.828 -16.191 -0.154 1.00 89.44 90 ILE A CA 1
ATOM 637 C C . ILE A 1 90 ? 5.888 -16.346 -1.251 1.00 89.44 90 ILE A C 1
ATOM 639 O O . ILE A 1 90 ? 5.936 -15.534 -2.174 1.00 89.44 90 ILE A O 1
ATOM 643 N N . LYS A 1 91 ? 6.724 -17.389 -1.189 1.00 92.44 91 LYS A N 1
ATOM 644 C CA . LYS A 1 91 ? 7.729 -17.668 -2.224 1.00 92.44 91 LYS A CA 1
ATOM 645 C C . LYS A 1 91 ? 7.075 -17.921 -3.585 1.00 92.44 91 LYS A C 1
ATOM 647 O O . LYS A 1 91 ? 7.508 -17.329 -4.570 1.00 92.44 91 LYS A O 1
ATOM 652 N N . TRP A 1 92 ? 6.019 -18.731 -3.632 1.00 90.69 92 TRP A N 1
ATOM 653 C CA . TRP A 1 92 ? 5.266 -18.999 -4.860 1.00 90.69 92 TRP A CA 1
ATOM 654 C C . TRP A 1 92 ? 4.601 -17.742 -5.427 1.00 90.69 92 TRP A C 1
ATOM 656 O O . TRP A 1 92 ? 4.690 -17.504 -6.625 1.00 90.69 92 TRP A O 1
ATOM 666 N N . VAL A 1 93 ? 4.023 -16.885 -4.579 1.00 88.88 93 VAL A N 1
ATOM 667 C CA . VAL A 1 93 ? 3.445 -15.595 -5.001 1.00 88.88 93 VAL A CA 1
ATOM 668 C C . VAL A 1 93 ? 4.501 -14.671 -5.609 1.00 88.88 93 VAL A C 1
ATOM 670 O O . VAL A 1 93 ? 4.222 -13.987 -6.590 1.00 88.88 93 VAL A O 1
ATOM 673 N N . ARG A 1 94 ? 5.718 -14.648 -5.054 1.00 91.94 94 ARG A N 1
ATOM 674 C CA . ARG A 1 94 ? 6.817 -13.841 -5.604 1.00 91.94 94 ARG A CA 1
ATOM 675 C C . ARG A 1 94 ? 7.298 -14.364 -6.948 1.00 91.94 94 ARG A C 1
ATOM 677 O O . ARG A 1 94 ? 7.505 -13.562 -7.842 1.00 91.94 94 ARG A O 1
ATOM 684 N N . LEU A 1 95 ? 7.466 -15.679 -7.081 1.00 88.62 95 LEU A N 1
ATOM 685 C CA . LEU A 1 95 ? 7.914 -16.294 -8.333 1.00 88.62 95 LEU A CA 1
ATOM 686 C C . LEU A 1 95 ? 6.874 -16.159 -9.449 1.00 88.62 95 LEU A C 1
ATOM 688 O O . LEU A 1 95 ? 7.249 -15.961 -10.595 1.00 88.62 95 LEU A O 1
ATOM 692 N N . ALA A 1 96 ? 5.586 -16.256 -9.117 1.00 84.50 96 ALA A N 1
ATOM 693 C CA . ALA A 1 96 ? 4.512 -16.186 -10.103 1.00 84.50 96 ALA A CA 1
ATOM 694 C C . ALA A 1 96 ? 4.206 -14.755 -10.569 1.00 84.50 96 ALA A C 1
ATOM 696 O O . ALA A 1 96 ? 3.830 -14.563 -11.716 1.00 84.50 96 ALA A O 1
ATOM 697 N N . HIS A 1 97 ? 4.344 -13.753 -9.693 1.00 81.25 97 HIS A N 1
ATOM 698 C CA . HIS A 1 97 ? 3.931 -12.377 -9.996 1.00 81.25 97 HIS A CA 1
ATOM 699 C C . HIS A 1 97 ? 5.074 -11.357 -10.036 1.00 81.25 97 HIS A C 1
ATOM 701 O O . HIS A 1 97 ? 4.792 -10.172 -10.186 1.00 81.25 97 HIS A O 1
ATOM 707 N N . ASP A 1 98 ? 6.319 -11.792 -9.827 1.00 88.75 98 ASP A N 1
ATOM 708 C CA . ASP A 1 98 ? 7.516 -10.941 -9.743 1.00 88.75 98 ASP A CA 1
ATOM 709 C C . ASP A 1 98 ? 7.308 -9.707 -8.842 1.00 88.75 98 ASP A C 1
ATOM 711 O O . ASP A 1 98 ? 7.476 -8.550 -9.221 1.00 88.75 98 ASP A O 1
ATOM 715 N N . VAL A 1 99 ? 6.824 -9.957 -7.620 1.00 88.94 99 VAL A N 1
ATOM 716 C CA . VAL A 1 99 ? 6.532 -8.902 -6.639 1.00 88.94 99 VAL A CA 1
ATOM 717 C C . VAL A 1 99 ? 7.499 -8.920 -5.460 1.00 88.94 99 VAL A C 1
ATOM 719 O O . VAL A 1 99 ? 8.033 -9.959 -5.050 1.00 88.94 99 VAL A O 1
ATOM 722 N N . ASP A 1 100 ? 7.650 -7.754 -4.837 1.00 90.62 100 ASP A N 1
ATOM 723 C CA . ASP A 1 100 ? 8.397 -7.605 -3.594 1.00 90.62 100 ASP A CA 1
ATOM 724 C C . ASP A 1 100 ? 7.823 -8.461 -2.461 1.00 90.62 100 ASP A C 1
ATOM 726 O O . ASP A 1 100 ? 6.623 -8.748 -2.384 1.00 90.62 100 ASP A O 1
ATOM 730 N N . LEU A 1 101 ? 8.684 -8.799 -1.497 1.00 90.38 101 LEU A N 1
ATOM 731 C CA . LEU A 1 101 ? 8.318 -9.605 -0.330 1.00 90.38 101 LEU A CA 1
ATOM 732 C C . LEU A 1 101 ? 7.133 -9.019 0.452 1.00 90.38 101 LEU A C 1
ATOM 734 O O . LEU A 1 101 ? 6.262 -9.763 0.902 1.00 90.38 101 LEU A O 1
ATOM 738 N N . ARG A 1 102 ? 7.084 -7.688 0.592 1.00 90.88 102 ARG A N 1
ATOM 739 C CA . ARG A 1 102 ? 5.987 -6.983 1.271 1.00 90.88 102 ARG A CA 1
ATOM 740 C C . ARG A 1 102 ? 4.658 -7.206 0.551 1.00 90.88 102 ARG A C 1
ATOM 742 O O . ARG A 1 102 ? 3.677 -7.573 1.190 1.00 90.88 102 ARG A O 1
ATOM 749 N N . THR A 1 103 ? 4.647 -7.016 -0.764 1.00 84.56 103 THR A N 1
ATOM 750 C CA . THR A 1 103 ? 3.459 -7.164 -1.612 1.00 84.56 103 THR A CA 1
ATOM 751 C C . THR A 1 103 ? 2.978 -8.614 -1.640 1.00 84.56 103 THR A C 1
ATOM 753 O O . THR A 1 103 ? 1.781 -8.873 -1.518 1.00 84.56 103 THR A O 1
ATOM 756 N N . ALA A 1 104 ? 3.901 -9.577 -1.714 1.00 87.75 104 ALA A N 1
ATOM 757 C CA . ALA A 1 104 ? 3.574 -10.998 -1.645 1.00 87.75 104 ALA A CA 1
ATOM 758 C C . ALA A 1 104 ? 2.952 -11.391 -0.300 1.00 87.75 104 ALA A C 1
ATOM 760 O O . ALA A 1 104 ? 1.919 -12.058 -0.269 1.00 87.75 104 ALA A O 1
ATOM 761 N N . LYS A 1 105 ? 3.540 -10.930 0.811 1.00 91.50 105 LYS A N 1
ATOM 762 C CA . LYS A 1 105 ? 2.996 -11.142 2.156 1.00 91.50 105 LYS A CA 1
ATOM 763 C C . LYS A 1 105 ? 1.588 -10.561 2.278 1.00 91.50 105 LYS A C 1
ATOM 765 O O . LYS A 1 105 ? 0.687 -11.255 2.735 1.00 91.50 105 LYS A O 1
ATOM 770 N N . GLN A 1 106 ? 1.387 -9.326 1.822 1.00 88.94 106 GLN A N 1
ATOM 771 C CA . GLN A 1 106 ? 0.087 -8.664 1.886 1.00 88.94 106 GLN A CA 1
ATOM 772 C C . GLN A 1 106 ? -0.989 -9.419 1.094 1.00 88.94 106 GLN A C 1
ATOM 774 O O . GLN A 1 106 ? -2.112 -9.537 1.573 1.00 88.94 106 GLN A O 1
ATOM 779 N N . ARG A 1 107 ? -0.662 -9.967 -0.086 1.00 86.62 107 ARG A N 1
ATOM 780 C CA . ARG A 1 107 ? -1.597 -10.805 -0.860 1.00 86.62 107 ARG A CA 1
ATOM 781 C C . ARG A 1 107 ? -1.969 -12.086 -0.123 1.00 86.62 107 ARG A C 1
ATOM 783 O O . ARG A 1 107 ? -3.144 -12.425 -0.064 1.00 86.62 107 ARG A O 1
ATOM 790 N N . VAL A 1 108 ? -0.985 -12.768 0.458 1.00 87.12 108 VAL A N 1
ATOM 791 C CA . VAL A 1 108 ? -1.217 -13.987 1.245 1.00 87.12 108 VAL A CA 1
ATOM 792 C C . VAL A 1 108 ? -2.087 -13.703 2.472 1.00 87.12 108 VAL A C 1
ATOM 794 O O . VAL A 1 108 ? -3.048 -14.420 2.726 1.00 87.12 108 VAL A O 1
ATOM 797 N N . GLU A 1 109 ? -1.809 -12.625 3.203 1.00 87.38 109 GLU A N 1
ATOM 798 C CA . GLU A 1 109 ? -2.612 -12.216 4.360 1.00 87.38 109 GLU A CA 1
ATOM 799 C C . GLU A 1 109 ? -4.028 -11.778 3.971 1.00 87.38 109 GLU A C 1
ATOM 801 O O . GLU A 1 109 ? -4.982 -12.082 4.685 1.00 87.38 109 GLU A O 1
ATOM 806 N N . ALA A 1 110 ? -4.182 -11.084 2.841 1.00 83.44 110 ALA A N 1
ATOM 807 C CA . ALA A 1 110 ? -5.490 -10.721 2.308 1.00 83.44 110 ALA A CA 1
ATOM 808 C C . ALA A 1 110 ? -6.310 -11.964 1.939 1.00 83.44 110 ALA A C 1
ATOM 810 O O . ALA A 1 110 ? -7.505 -11.991 2.213 1.00 83.44 110 ALA A O 1
ATOM 811 N N . HIS A 1 111 ? -5.669 -13.002 1.394 1.00 83.38 111 HIS A N 1
ATOM 812 C CA . HIS A 1 111 ? -6.317 -14.278 1.095 1.00 83.38 111 HIS A CA 1
ATOM 813 C C . HIS A 1 111 ? -6.768 -15.004 2.363 1.00 83.38 111 HIS A C 1
ATOM 815 O O . HIS A 1 111 ? -7.925 -15.381 2.465 1.00 83.38 111 HIS A O 1
ATOM 821 N N . LEU A 1 112 ? -5.904 -15.104 3.378 1.00 82.06 112 LEU A N 1
ATOM 822 C CA . LEU A 1 112 ? -6.266 -15.700 4.672 1.00 82.06 112 LEU A CA 1
ATOM 823 C C . LEU A 1 112 ? -7.412 -14.945 5.365 1.00 82.06 112 LEU A C 1
ATOM 825 O O . LEU A 1 112 ? -8.244 -15.549 6.037 1.00 82.06 112 LEU A O 1
ATOM 829 N N . ARG A 1 113 ? -7.471 -13.620 5.193 1.00 79.31 113 ARG A N 1
ATOM 830 C CA . ARG A 1 113 ? -8.566 -12.783 5.698 1.00 79.31 113 ARG A CA 1
ATOM 831 C C . ARG A 1 113 ? -9.852 -12.932 4.878 1.00 79.31 113 ARG A C 1
ATOM 833 O O . ARG A 1 113 ? -10.930 -12.798 5.444 1.00 79.31 113 ARG A O 1
ATOM 840 N N . GLY A 1 114 ? -9.734 -13.173 3.573 1.00 64.94 114 GLY A N 1
ATOM 841 C CA . GLY A 1 114 ? -10.851 -13.376 2.649 1.00 64.94 114 GLY A CA 1
ATOM 842 C C . GLY A 1 114 ? -11.492 -14.762 2.763 1.00 64.94 114 GLY A C 1
ATOM 843 O O . GLY A 1 114 ? -12.714 -14.848 2.781 1.00 64.94 114 GLY A O 1
ATOM 844 N N . ASP A 1 115 ? -10.697 -15.823 2.933 1.00 56.91 115 ASP A N 1
ATOM 845 C CA . ASP A 1 115 ? -11.185 -17.190 3.195 1.00 56.91 115 ASP A CA 1
ATOM 846 C C . ASP A 1 115 ? -11.948 -17.290 4.516 1.00 56.91 115 ASP A C 1
ATOM 848 O O . ASP A 1 115 ? -12.967 -17.972 4.601 1.00 56.91 115 ASP A O 1
ATOM 852 N N . ALA A 1 116 ? -11.530 -16.526 5.531 1.00 49.91 116 ALA A N 1
ATOM 853 C CA . ALA A 1 116 ? -12.272 -16.412 6.786 1.00 49.91 116 ALA A CA 1
ATOM 854 C C . ALA A 1 116 ? -13.687 -15.809 6.614 1.00 49.91 116 ALA A C 1
ATOM 856 O O . ALA A 1 116 ? -14.470 -15.829 7.561 1.00 49.91 116 ALA A O 1
ATOM 857 N N . GLY A 1 117 ? -14.021 -15.274 5.431 1.00 39.41 117 GLY A N 1
ATOM 858 C CA . GLY A 1 117 ? -15.349 -14.773 5.073 1.00 39.41 117 GLY A CA 1
ATOM 859 C C . GLY A 1 117 ? -16.081 -15.567 3.982 1.00 39.41 117 GLY A C 1
ATOM 860 O O . GLY A 1 117 ? -17.209 -15.198 3.663 1.00 39.41 117 GLY A O 1
ATOM 861 N N . ALA A 1 118 ? -15.484 -16.617 3.404 1.00 42.75 118 ALA A N 1
ATOM 862 C CA . ALA A 1 118 ? -16.059 -17.351 2.267 1.00 42.75 118 ALA A CA 1
ATOM 863 C C . ALA A 1 118 ? -16.540 -18.778 2.606 1.00 42.75 118 ALA A C 1
ATOM 865 O O . ALA A 1 118 ? -17.369 -19.325 1.884 1.00 42.75 118 ALA A O 1
ATOM 866 N N . GLU A 1 119 ? -16.098 -19.357 3.724 1.00 40.78 119 GLU A N 1
ATOM 867 C CA . GLU A 1 119 ? -16.450 -20.721 4.151 1.00 40.78 119 GLU A CA 1
ATOM 868 C C . GLU A 1 119 ? -17.365 -20.721 5.393 1.00 40.78 119 GLU A C 1
ATOM 870 O O . GLU A 1 119 ? -17.032 -21.263 6.444 1.00 40.78 119 GLU A O 1
ATOM 875 N N . VAL A 1 120 ? -18.557 -20.124 5.288 1.00 43.25 120 VAL A N 1
ATOM 876 C CA . VAL A 1 120 ? -19.696 -20.540 6.128 1.00 43.25 120 VAL A CA 1
ATOM 877 C C . VAL A 1 120 ? -20.911 -20.725 5.231 1.00 43.25 120 VAL A C 1
ATOM 879 O O . VAL A 1 120 ? -21.640 -19.788 4.911 1.00 43.25 120 VAL A O 1
ATOM 882 N N . GLY A 1 121 ? -21.106 -21.972 4.807 1.00 37.53 121 GLY A N 1
ATOM 883 C CA . GLY A 1 121 ? -22.325 -22.419 4.157 1.00 37.53 121 GLY A CA 1
ATOM 884 C C . GLY A 1 121 ? -23.532 -22.370 5.097 1.00 37.53 121 GLY A C 1
ATOM 885 O O . GLY A 1 121 ? -23.447 -22.720 6.271 1.00 37.53 121 GLY A O 1
ATOM 886 N N . THR A 1 122 ? -24.662 -21.949 4.526 1.00 45.84 122 THR A N 1
ATOM 887 C CA . THR A 1 122 ? -25.993 -22.558 4.666 1.00 45.84 122 THR A CA 1
ATOM 888 C C . THR A 1 122 ? -26.245 -23.356 5.948 1.00 45.84 122 THR A C 1
ATOM 890 O O . THR A 1 122 ? -26.076 -24.571 5.985 1.00 45.84 122 THR A O 1
ATOM 893 N N . VAL A 1 123 ? -26.819 -22.682 6.944 1.00 38.34 123 VAL A N 1
ATOM 894 C CA . VAL A 1 123 ? -27.961 -23.208 7.702 1.00 38.34 123 VAL A CA 1
ATOM 895 C C . VAL A 1 123 ? -28.989 -22.083 7.811 1.00 38.34 123 VAL A C 1
ATOM 897 O O . VAL A 1 123 ? -28.643 -20.920 8.003 1.00 38.34 123 VAL A O 1
ATOM 900 N N . ALA A 1 124 ? -30.248 -22.450 7.592 1.00 34.91 124 ALA A N 1
ATOM 901 C CA . ALA A 1 124 ? -31.416 -21.585 7.555 1.00 34.91 124 ALA A CA 1
ATOM 902 C C . ALA A 1 124 ? -31.560 -20.642 8.772 1.00 34.91 124 ALA A C 1
ATOM 904 O O . ALA A 1 124 ? -31.113 -20.938 9.877 1.00 34.91 124 ALA A O 1
ATOM 905 N N . ALA A 1 125 ? -32.227 -19.517 8.498 1.00 40.22 125 ALA A N 1
ATOM 906 C CA . ALA A 1 125 ? -32.471 -18.322 9.312 1.00 40.22 125 ALA A CA 1
ATOM 907 C C . ALA A 1 125 ? -32.919 -18.547 10.781 1.00 40.22 125 ALA A C 1
ATOM 909 O O . ALA A 1 125 ? -33.467 -19.593 11.129 1.00 40.22 125 ALA A O 1
ATOM 910 N N . PRO A 1 126 ? -32.838 -17.490 11.614 1.00 41.41 126 PRO A N 1
ATOM 911 C CA . PRO A 1 126 ? -34.047 -16.674 11.750 1.00 41.41 126 PRO A CA 1
ATOM 912 C C . PRO A 1 126 ? -33.893 -15.248 11.184 1.00 41.41 126 PRO A C 1
ATOM 914 O O . PRO A 1 126 ? -32.800 -14.678 11.209 1.00 41.41 126 PRO A O 1
ATOM 917 N N . PRO A 1 127 ? -34.981 -14.677 10.634 1.00 51.88 127 PRO A N 1
ATOM 918 C CA . PRO A 1 127 ? -34.985 -13.371 9.997 1.00 51.88 127 PRO A CA 1
ATOM 919 C C . PRO A 1 127 ? -35.315 -12.291 11.027 1.00 51.88 127 PRO A C 1
ATOM 921 O O . PRO A 1 127 ? -36.481 -12.044 11.267 1.00 51.88 127 PRO A O 1
ATOM 924 N N . ASP A 1 128 ? -34.311 -11.678 11.652 1.00 35.97 128 ASP A N 1
ATOM 925 C CA . ASP A 1 128 ? -34.436 -10.361 12.306 1.00 35.97 128 ASP A CA 1
ATOM 926 C C . ASP A 1 128 ? -33.081 -9.989 12.933 1.00 35.97 128 ASP A C 1
ATOM 928 O O . ASP A 1 128 ? -32.810 -10.399 14.057 1.00 35.97 128 ASP A O 1
ATOM 932 N N . ALA A 1 129 ? -32.185 -9.295 12.204 1.00 45.31 129 ALA A N 1
ATOM 933 C CA . ALA A 1 129 ? -31.128 -8.461 12.828 1.00 45.31 129 ALA A CA 1
ATOM 934 C C . ALA A 1 129 ? -30.121 -7.765 11.889 1.00 45.31 129 ALA A C 1
ATOM 936 O O . ALA A 1 129 ? -29.488 -6.817 12.344 1.00 45.31 129 ALA A O 1
ATOM 937 N N . ALA A 1 130 ? -29.870 -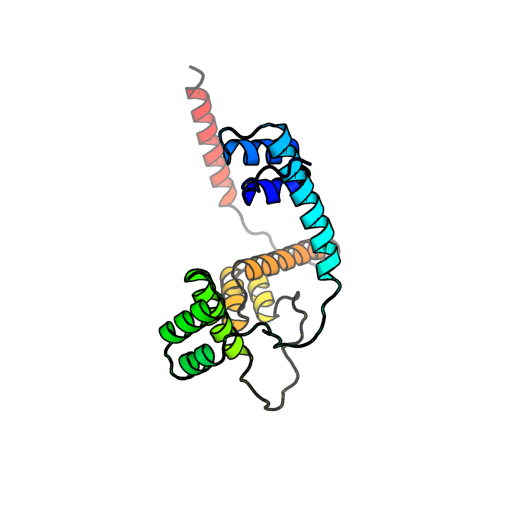8.200 10.648 1.00 38.19 130 ALA A N 1
ATOM 938 C CA . ALA A 1 130 ? -28.598 -7.824 9.993 1.00 38.19 130 ALA A CA 1
ATOM 939 C C . ALA A 1 130 ? -28.696 -7.268 8.565 1.00 38.19 130 ALA A C 1
ATOM 941 O O . ALA A 1 130 ? -27.774 -7.434 7.772 1.00 38.19 130 ALA A O 1
ATOM 942 N N . ALA A 1 131 ? -29.777 -6.559 8.254 1.00 38.72 131 ALA A N 1
ATOM 943 C CA . ALA A 1 131 ? -29.842 -5.702 7.072 1.00 38.72 131 ALA A CA 1
ATOM 944 C C . ALA A 1 131 ? -30.289 -4.288 7.462 1.00 38.72 131 ALA A C 1
ATOM 946 O O . ALA A 1 131 ? -31.265 -3.763 6.940 1.00 38.72 131 ALA A O 1
ATOM 947 N N . SER A 1 132 ? -29.568 -3.668 8.395 1.00 38.31 132 SER A N 1
ATOM 948 C CA . SER A 1 132 ? -29.481 -2.208 8.398 1.00 38.31 132 SER A CA 1
ATOM 949 C C . SER A 1 132 ? -28.301 -1.842 7.507 1.00 38.31 132 SER A C 1
ATOM 951 O O . SER A 1 132 ? -27.257 -2.493 7.560 1.00 38.31 132 SER A O 1
ATOM 953 N N . ALA A 1 133 ? -28.522 -0.877 6.621 1.00 40.84 133 ALA A N 1
ATOM 954 C CA . ALA A 1 133 ? -27.602 -0.443 5.580 1.00 40.84 133 ALA A CA 1
ATOM 955 C C . ALA A 1 133 ? -26.146 -0.293 6.081 1.00 40.84 133 ALA A C 1
ATOM 957 O O . ALA A 1 133 ? -25.937 0.016 7.254 1.00 40.84 133 ALA A O 1
ATOM 958 N N . PRO A 1 134 ? -25.126 -0.412 5.205 1.00 53.16 134 PRO A N 1
ATOM 959 C CA . PRO A 1 134 ? -23.710 -0.240 5.572 1.00 53.16 134 PRO A CA 1
ATOM 960 C C . PRO A 1 134 ? -23.359 1.119 6.219 1.00 53.16 134 PRO A C 1
ATOM 962 O O . PRO A 1 134 ? -22.236 1.289 6.692 1.00 53.16 134 PRO A O 1
ATOM 965 N N . ASP A 1 135 ? -24.311 2.055 6.255 1.00 58.31 135 ASP A N 1
ATOM 966 C CA . ASP A 1 135 ? -24.197 3.416 6.784 1.00 58.31 135 ASP A CA 1
ATOM 967 C C . ASP A 1 135 ? -24.872 3.613 8.163 1.00 58.31 135 ASP A C 1
ATOM 969 O O . ASP A 1 135 ? -24.661 4.631 8.818 1.00 58.31 135 ASP A O 1
ATOM 973 N N . GLU A 1 136 ? -25.676 2.659 8.650 1.00 68.25 136 GLU A N 1
ATOM 974 C CA . GLU A 1 136 ? -26.502 2.860 9.849 1.00 68.25 136 GLU A CA 1
ATOM 975 C C . GLU A 1 136 ? -25.891 2.192 11.095 1.00 68.25 136 GLU A C 1
ATOM 977 O O . GLU A 1 136 ? -25.486 1.027 11.078 1.00 68.25 136 GLU A O 1
ATOM 982 N N . LEU A 1 137 ? -25.782 2.938 12.204 1.00 80.00 137 LEU A N 1
ATOM 983 C CA . LEU A 1 137 ? -25.191 2.415 13.440 1.00 80.00 137 LEU A CA 1
ATOM 984 C C . LEU A 1 137 ? -26.069 1.312 14.062 1.00 80.00 137 LEU A C 1
ATOM 986 O O . LEU A 1 137 ? -27.263 1.530 14.266 1.00 80.00 137 LEU A O 1
ATOM 990 N N . PRO A 1 138 ? -25.484 0.177 14.494 1.00 84.69 138 PRO A N 1
ATOM 991 C CA . PRO A 1 138 ? -26.233 -0.883 15.163 1.00 84.69 138 PRO A CA 1
ATOM 992 C C . PRO A 1 138 ? -26.921 -0.408 16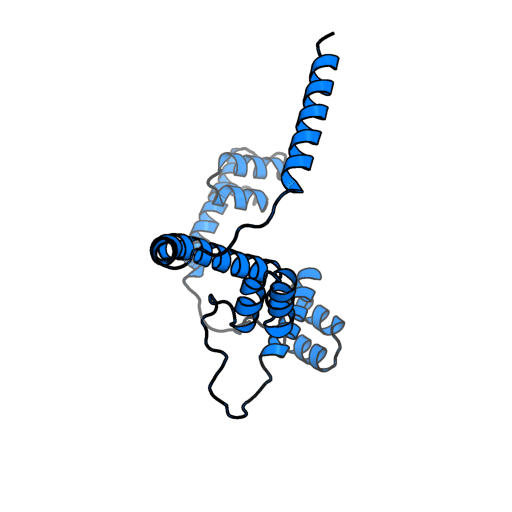.454 1.00 84.69 138 PRO A C 1
ATOM 994 O O . PRO A 1 138 ? -26.335 0.342 17.242 1.00 84.69 138 PRO A O 1
ATOM 997 N N . ALA A 1 139 ? -28.126 -0.916 16.731 1.00 82.44 139 ALA A N 1
ATOM 998 C CA . ALA A 1 139 ? -28.958 -0.506 17.873 1.00 82.44 139 ALA A CA 1
ATOM 999 C C . ALA A 1 139 ? -28.263 -0.643 19.248 1.00 82.44 139 ALA A C 1
ATOM 1001 O O . ALA A 1 139 ? -28.415 0.215 20.124 1.00 82.44 139 ALA A O 1
ATOM 1002 N N . ASP A 1 140 ? -27.439 -1.681 19.423 1.00 84.00 140 ASP A N 1
ATOM 1003 C CA . ASP A 1 140 ? -26.621 -1.879 20.630 1.00 84.00 140 ASP A CA 1
ATOM 1004 C C . ASP A 1 140 ? -25.653 -0.704 20.864 1.00 84.00 140 ASP A C 1
ATOM 1006 O O . ASP A 1 140 ? -25.444 -0.248 21.988 1.00 84.00 140 ASP A O 1
ATOM 1010 N N . VAL A 1 141 ? -25.048 -0.207 19.783 1.00 87.94 141 VAL A N 1
ATOM 1011 C CA . VAL A 1 141 ? -24.048 0.868 19.802 1.00 87.94 141 VAL A CA 1
ATOM 1012 C C . VAL A 1 141 ? -24.734 2.209 20.023 1.00 87.94 141 VAL A C 1
ATOM 1014 O O . VAL A 1 141 ? -24.271 3.019 20.823 1.00 87.94 141 VAL A O 1
ATOM 1017 N N . VAL A 1 142 ? -25.889 2.414 19.390 1.00 88.44 142 VAL A N 1
ATOM 1018 C CA . VAL A 1 142 ? -26.754 3.577 19.611 1.00 88.44 142 VAL A CA 1
ATOM 1019 C C . VAL A 1 142 ? -27.170 3.701 21.080 1.00 88.44 142 VAL A C 1
ATOM 1021 O O . VAL A 1 142 ? -27.150 4.805 21.631 1.00 88.44 142 VAL A O 1
ATOM 1024 N N . SER A 1 143 ? -27.499 2.588 21.738 1.00 85.50 143 SER A N 1
ATOM 1025 C CA . SER A 1 143 ? -27.852 2.569 23.163 1.00 85.50 143 SER A CA 1
ATOM 1026 C C . SER A 1 143 ? -26.692 3.030 24.055 1.00 85.50 143 SER A C 1
ATOM 1028 O O . SER A 1 143 ? -26.892 3.864 24.938 1.00 85.50 143 SER A O 1
ATOM 1030 N N . LEU A 1 144 ? -25.466 2.582 23.770 1.00 87.56 144 LEU A N 1
ATOM 1031 C CA . LEU A 1 144 ? -24.255 3.013 24.484 1.00 87.56 144 LEU A CA 1
ATOM 1032 C C . LEU A 1 144 ? -23.941 4.498 24.250 1.00 87.56 144 LEU A C 1
ATOM 1034 O O . LEU A 1 144 ? -23.636 5.232 25.189 1.00 87.56 144 LEU A O 1
ATOM 1038 N N . LEU A 1 145 ? -24.098 4.981 23.014 1.00 88.12 145 LEU A N 1
ATOM 1039 C CA . LEU A 1 145 ? -23.942 6.405 22.693 1.00 88.12 145 LEU A CA 1
ATOM 1040 C C . LEU A 1 145 ? -25.018 7.276 23.353 1.00 88.12 145 LEU A C 1
ATOM 1042 O O . LEU A 1 145 ? -24.766 8.438 23.672 1.00 88.12 145 LEU A O 1
ATOM 1046 N N . ARG A 1 146 ? -26.219 6.737 23.586 1.00 82.06 146 ARG A N 1
ATOM 1047 C CA . ARG A 1 146 ? -27.268 7.427 24.346 1.00 82.06 146 ARG A CA 1
ATOM 1048 C C . ARG A 1 146 ? -26.912 7.533 25.831 1.00 82.06 146 ARG A C 1
ATOM 1050 O O . ARG A 1 146 ? -27.202 8.574 26.414 1.00 82.06 146 ARG A O 1
ATOM 1057 N N . GLY A 1 147 ? -26.268 6.509 26.395 1.00 83.94 147 GLY A N 1
ATOM 1058 C CA . GLY A 1 147 ? -25.755 6.488 27.772 1.00 83.94 147 GLY A CA 1
ATOM 1059 C C . GLY A 1 147 ? -24.489 7.326 28.002 1.00 83.94 147 GLY A C 1
ATOM 1060 O O . GLY A 1 147 ? -24.186 7.663 29.139 1.00 83.94 147 GLY A O 1
ATOM 1061 N N . GLY A 1 148 ? -23.786 7.722 26.933 1.00 84.38 148 GLY A N 1
ATOM 1062 C CA . GLY A 1 148 ? -22.542 8.504 27.000 1.00 84.38 148 GLY A CA 1
ATOM 1063 C C . GLY A 1 148 ? -21.264 7.658 26.951 1.00 84.38 148 GLY A C 1
ATOM 1064 O O . GLY A 1 148 ? -20.160 8.202 26.895 1.00 84.38 148 GLY A O 1
ATOM 1065 N N . ASP A 1 149 ? -21.396 6.335 26.880 1.00 86.81 149 ASP A N 1
ATOM 1066 C CA . ASP A 1 149 ? -20.290 5.378 26.883 1.00 86.81 149 ASP A CA 1
ATOM 1067 C C . ASP A 1 149 ? -19.679 5.193 25.487 1.00 86.81 149 ASP A C 1
ATOM 1069 O O . ASP A 1 149 ? -19.738 4.126 24.867 1.00 86.81 149 ASP A O 1
ATOM 1073 N N . ARG A 1 150 ? -19.041 6.251 24.976 1.00 82.62 150 ARG A N 1
ATOM 1074 C CA . ARG A 1 150 ? -18.393 6.263 23.648 1.00 82.62 150 ARG A CA 1
ATOM 1075 C C . ARG A 1 150 ? -17.310 5.192 23.497 1.00 82.62 150 ARG A C 1
ATOM 1077 O O . ARG A 1 150 ? -17.179 4.596 22.431 1.00 82.62 150 ARG A O 1
ATOM 1084 N N . GLY A 1 151 ? -16.554 4.925 24.563 1.00 86.00 151 GLY A N 1
ATOM 1085 C CA . GLY A 1 151 ? -15.506 3.899 24.556 1.00 86.00 151 GLY A CA 1
ATOM 1086 C C . GLY A 1 151 ? -16.071 2.486 24.393 1.00 86.00 151 GLY A C 1
ATOM 1087 O O . GLY A 1 151 ? -15.554 1.698 23.600 1.00 86.00 151 GLY A O 1
ATOM 1088 N N . ALA A 1 152 ? -17.174 2.183 25.083 1.00 87.38 152 ALA A N 1
ATOM 1089 C CA . ALA A 1 152 ? -17.857 0.899 24.957 1.00 87.38 152 ALA A CA 1
ATOM 1090 C C . ALA A 1 152 ? -18.506 0.744 23.575 1.00 87.38 152 ALA A C 1
ATOM 1092 O O . ALA A 1 152 ? -18.418 -0.327 22.974 1.00 87.38 152 ALA A O 1
ATOM 1093 N N . ALA A 1 153 ? -19.102 1.819 23.048 1.00 85.38 153 ALA A N 1
ATOM 1094 C CA . ALA A 1 153 ? -19.672 1.863 21.704 1.00 85.38 153 ALA A CA 1
ATOM 1095 C C . ALA A 1 153 ? -18.621 1.520 20.633 1.00 85.38 153 ALA A C 1
ATOM 1097 O O . ALA A 1 153 ? -18.856 0.659 19.783 1.00 85.38 153 ALA A O 1
ATOM 1098 N N . TRP A 1 154 ? -17.434 2.124 20.729 1.00 85.50 154 TRP A N 1
ATOM 1099 C CA . TRP A 1 154 ? -16.313 1.851 19.830 1.00 85.50 154 TRP A CA 1
ATOM 1100 C C . TRP A 1 154 ? -15.828 0.395 19.921 1.00 85.50 154 TRP A C 1
ATOM 1102 O O . TRP A 1 154 ? -15.798 -0.305 18.909 1.00 85.50 154 TRP A O 1
ATOM 1112 N N . GLN A 1 155 ? -15.556 -0.112 21.130 1.00 86.81 155 GLN A N 1
ATOM 1113 C CA . GLN A 1 155 ? -15.126 -1.508 21.314 1.00 86.81 155 GLN A CA 1
ATOM 1114 C C . GLN A 1 155 ? -16.172 -2.520 20.836 1.00 86.81 155 GLN A C 1
ATOM 1116 O O . GLN A 1 155 ? -15.834 -3.646 20.459 1.00 86.81 155 GLN A O 1
ATOM 1121 N N . ARG A 1 156 ? -17.461 -2.166 20.912 1.00 87.50 156 ARG A N 1
ATOM 1122 C CA . ARG A 1 156 ? -18.551 -3.018 20.436 1.00 87.50 156 ARG A CA 1
ATOM 1123 C C . ARG A 1 156 ? -18.566 -3.081 18.912 1.00 87.50 156 ARG A C 1
ATOM 1125 O O . ARG A 1 156 ? -18.775 -4.168 18.379 1.00 87.50 156 ARG A O 1
ATOM 1132 N N . LEU A 1 157 ? -18.301 -1.962 18.236 1.00 86.62 157 LEU A N 1
ATOM 1133 C CA . LEU A 1 157 ? -18.220 -1.895 16.777 1.00 86.62 157 LEU A CA 1
ATOM 1134 C C . LEU A 1 157 ? -17.046 -2.719 16.225 1.00 86.62 157 LEU A C 1
ATOM 1136 O O . LEU A 1 157 ? -17.210 -3.454 15.257 1.00 86.62 157 LEU A O 1
ATOM 1140 N N . GLU A 1 158 ? -15.889 -2.661 16.878 1.00 84.88 158 GLU A N 1
ATOM 1141 C CA . GLU A 1 158 ? -14.706 -3.418 16.457 1.00 84.88 158 GLU A CA 1
ATOM 1142 C C . GLU A 1 158 ? -14.872 -4.925 16.704 1.00 84.88 158 GLU A C 1
ATOM 1144 O O . GLU A 1 158 ? -14.739 -5.728 15.785 1.00 84.88 158 GLU A O 1
ATOM 1149 N N . ARG A 1 159 ? -15.239 -5.329 17.929 1.00 88.81 159 ARG A N 1
ATOM 1150 C CA . ARG A 1 159 ? -15.290 -6.756 18.297 1.00 88.81 159 ARG A CA 1
ATOM 1151 C C . ARG A 1 159 ? -16.448 -7.522 17.669 1.00 88.81 159 ARG A C 1
ATOM 1153 O O . ARG A 1 159 ? -16.275 -8.684 17.326 1.00 88.81 159 ARG A O 1
ATOM 1160 N N . LYS A 1 160 ? -17.640 -6.918 17.596 1.00 86.75 160 LYS A N 1
ATOM 1161 C CA . LYS A 1 160 ? -18.850 -7.607 17.108 1.00 86.75 160 LYS A CA 1
ATOM 1162 C C . LYS A 1 160 ? -19.071 -7.396 15.613 1.00 86.75 160 LYS A C 1
ATOM 1164 O O . LYS A 1 160 ? -19.626 -8.275 14.969 1.00 86.75 160 LYS A O 1
ATOM 1169 N N . TYR A 1 161 ? -18.647 -6.251 15.081 1.00 83.06 161 TYR A N 1
ATOM 1170 C CA . TYR A 1 161 ? -18.948 -5.857 13.704 1.00 83.06 161 TYR A CA 1
ATOM 1171 C C . TYR A 1 161 ? -17.693 -5.679 12.835 1.00 83.06 161 TYR A C 1
ATOM 1173 O O . TYR A 1 161 ? -17.813 -5.271 11.684 1.00 83.06 161 TYR A O 1
ATOM 1181 N N . GLY A 1 162 ? -16.494 -5.974 13.359 1.00 83.62 162 GLY A N 1
ATOM 1182 C CA . GLY A 1 162 ? -15.242 -5.947 12.595 1.00 83.62 162 GLY A CA 1
ATOM 1183 C C . GLY A 1 162 ? -14.873 -4.569 12.041 1.00 83.62 162 GLY A C 1
ATOM 1184 O O . GLY A 1 162 ? -14.087 -4.472 11.099 1.00 83.62 162 GLY A O 1
ATOM 1185 N N . ALA A 1 163 ? -15.463 -3.495 12.574 1.00 79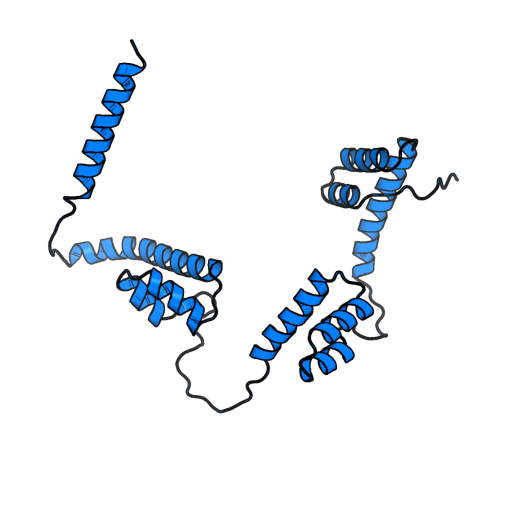.75 163 ALA A N 1
ATOM 1186 C CA . ALA A 1 163 ? -15.225 -2.154 12.070 1.00 79.75 163 ALA A CA 1
ATOM 1187 C C . ALA A 1 163 ? -13.806 -1.689 12.418 1.00 79.75 163 ALA A C 1
ATOM 1189 O O . ALA A 1 163 ? -13.361 -1.814 13.558 1.00 79.75 163 ALA A O 1
ATOM 1190 N N . THR A 1 164 ? -13.106 -1.114 11.438 1.00 83.31 164 THR A N 1
ATOM 1191 C CA . THR A 1 164 ? -11.779 -0.528 11.668 1.00 83.31 164 THR A CA 1
ATOM 1192 C C . THR A 1 164 ? -11.887 0.717 12.550 1.00 83.31 164 THR A C 1
ATOM 1194 O O . THR A 1 164 ? -12.923 1.382 12.566 1.00 83.31 164 THR A O 1
ATOM 1197 N N . ALA A 1 165 ? -10.815 1.072 13.264 1.00 75.88 165 ALA A N 1
ATOM 1198 C CA . ALA A 1 165 ? -10.829 2.206 14.193 1.00 75.88 165 ALA A CA 1
ATOM 1199 C C . ALA A 1 165 ? -11.309 3.518 13.540 1.00 75.88 165 ALA A C 1
ATOM 1201 O O . ALA A 1 165 ? -12.133 4.228 14.115 1.00 75.88 165 ALA A O 1
ATOM 1202 N N . THR A 1 166 ? -10.852 3.809 12.320 1.00 82.12 166 THR A N 1
ATOM 1203 C CA . THR A 1 166 ? -11.255 5.000 11.556 1.00 82.12 166 THR A CA 1
ATOM 1204 C C . THR A 1 166 ? -12.728 4.956 11.161 1.00 82.12 166 THR A C 1
ATOM 1206 O O . THR A 1 166 ? -13.433 5.953 11.300 1.00 82.12 166 THR A O 1
ATOM 1209 N N . GLU A 1 167 ? -13.205 3.796 10.712 1.00 82.62 167 GLU A N 1
ATOM 1210 C CA . GLU A 1 167 ? -14.595 3.607 10.299 1.00 82.62 167 GLU A CA 1
ATOM 1211 C C . GLU A 1 167 ? -15.551 3.710 11.492 1.00 82.62 167 GLU A C 1
ATOM 1213 O O . GLU A 1 167 ? -16.598 4.348 11.413 1.00 82.62 167 GLU A O 1
ATOM 1218 N N . ALA A 1 168 ? -15.156 3.159 12.639 1.00 81.75 168 ALA A N 1
ATOM 1219 C CA . ALA A 1 168 ? -15.927 3.249 13.866 1.00 81.75 168 ALA A CA 1
ATOM 1220 C C . ALA A 1 168 ? -16.073 4.689 14.358 1.00 81.75 168 ALA A C 1
ATOM 1222 O O . ALA A 1 168 ? -17.172 5.118 14.706 1.00 81.75 168 ALA A O 1
ATOM 1223 N N . LEU A 1 169 ? -14.978 5.452 14.351 1.00 82.69 169 LEU A N 1
ATOM 1224 C CA . LEU A 1 169 ? -14.989 6.857 14.754 1.00 82.69 169 LEU A CA 1
ATOM 1225 C C . LEU A 1 169 ? -15.804 7.721 13.793 1.00 82.69 169 LEU A C 1
ATOM 1227 O O . LEU A 1 169 ? -16.569 8.570 14.251 1.00 82.69 169 LEU A O 1
ATOM 1231 N N . ARG A 1 170 ? -15.679 7.479 12.483 1.00 85.81 170 ARG A N 1
ATOM 1232 C CA . ARG A 1 170 ? -16.475 8.160 11.460 1.00 85.81 170 ARG A CA 1
ATOM 1233 C C . ARG A 1 170 ? -17.970 7.928 11.685 1.00 85.81 170 ARG A C 1
ATOM 1235 O O . ARG A 1 170 ? -18.698 8.896 11.863 1.00 85.81 170 ARG A O 1
ATOM 1242 N N . ARG A 1 171 ? -18.404 6.670 11.812 1.00 82.62 171 ARG A N 1
ATOM 1243 C CA . ARG A 1 171 ? -19.821 6.316 12.027 1.00 82.62 171 ARG A CA 1
ATOM 1244 C C . ARG A 1 171 ? -20.393 6.877 13.326 1.00 82.62 171 ARG A C 1
ATOM 1246 O O . ARG A 1 171 ? -21.513 7.382 13.345 1.00 82.62 171 ARG A O 1
ATOM 1253 N N . ILE A 1 172 ? -19.630 6.812 14.420 1.00 86.12 172 ILE A N 1
ATOM 1254 C CA . ILE A 1 172 ? -20.037 7.406 15.703 1.00 86.12 172 ILE A CA 1
ATOM 1255 C C . ILE A 1 172 ? -20.188 8.928 15.557 1.00 86.12 172 ILE A C 1
ATOM 1257 O O . ILE A 1 172 ? -21.171 9.495 16.035 1.00 86.12 172 ILE A O 1
ATOM 1261 N N . GLY A 1 173 ? -19.246 9.582 14.872 1.00 86.88 173 GLY A N 1
ATOM 1262 C CA . GLY A 1 173 ? -19.289 11.018 14.603 1.00 86.88 173 GLY A CA 1
ATOM 1263 C C . GLY A 1 173 ? -20.478 11.430 13.734 1.00 86.88 173 GLY A C 1
ATOM 1264 O O . GLY A 1 173 ? -21.186 12.377 14.081 1.00 86.88 173 GLY A O 1
ATOM 1265 N N . ASP A 1 174 ? -20.741 10.698 12.653 1.00 84.12 174 ASP A N 1
ATOM 1266 C CA . ASP A 1 174 ? -21.848 10.961 11.730 1.00 84.12 174 ASP A CA 1
ATOM 1267 C C . ASP A 1 174 ? -23.206 10.834 12.444 1.00 84.12 174 ASP A C 1
ATOM 1269 O O . ASP A 1 174 ? -24.066 11.711 12.314 1.00 84.12 174 ASP A O 1
ATOM 1273 N N . TYR A 1 175 ? -23.365 9.833 13.315 1.00 83.44 175 TYR A N 1
ATOM 1274 C CA . TYR A 1 175 ? -24.559 9.683 14.150 1.00 83.44 175 TYR A CA 1
ATOM 1275 C C . TYR A 1 175 ? -24.724 10.795 15.192 1.00 83.44 175 TYR A C 1
ATOM 1277 O O . TYR A 1 175 ? -25.829 11.306 15.386 1.00 83.44 175 TYR A O 1
ATOM 1285 N N . GLU A 1 176 ? -23.649 11.214 15.868 1.00 81.50 176 GLU A N 1
ATOM 1286 C CA . GLU A 1 176 ? -23.723 12.337 16.809 1.00 81.50 176 GLU A CA 1
ATOM 1287 C C . GLU A 1 176 ? -24.073 13.651 16.099 1.00 81.50 176 GLU A C 1
ATOM 1289 O O . GLU A 1 176 ? -24.848 14.452 16.629 1.00 81.50 176 GLU A O 1
ATOM 1294 N N . MET A 1 177 ? -23.561 13.865 14.887 1.00 75.50 177 MET A N 1
ATOM 1295 C CA . MET A 1 177 ? -23.900 15.021 14.059 1.00 75.50 177 MET A CA 1
ATOM 1296 C C . MET A 1 177 ? -25.358 14.985 13.594 1.00 75.50 177 MET A C 1
ATOM 1298 O O . MET A 1 177 ? -26.042 16.010 13.677 1.00 75.50 177 MET A O 1
ATOM 1302 N N . ALA A 1 178 ? -25.858 13.822 13.173 1.00 78.56 178 ALA A N 1
ATOM 1303 C CA . ALA A 1 178 ? -27.263 13.621 12.826 1.00 78.56 178 ALA A CA 1
ATOM 1304 C C . ALA A 1 178 ? -28.178 13.886 14.033 1.00 78.56 178 ALA A C 1
ATOM 1306 O O . ALA A 1 178 ? -29.122 14.671 13.932 1.00 78.56 178 ALA A O 1
ATOM 1307 N N . ARG A 1 179 ? -27.835 13.354 15.215 1.00 75.50 179 ARG A N 1
ATOM 1308 C CA . ARG A 1 179 ? -28.549 13.616 16.475 1.00 75.50 179 ARG A CA 1
ATOM 1309 C C . ARG A 1 179 ? -28.511 15.089 16.870 1.00 75.50 179 ARG A C 1
ATOM 1311 O O . ARG A 1 179 ? -29.503 15.610 17.362 1.00 75.50 179 ARG A O 1
ATOM 1318 N N . LYS A 1 180 ? -27.389 15.782 16.677 1.00 71.25 180 LYS A N 1
ATOM 1319 C CA . LYS A 1 180 ? -27.255 17.207 17.022 1.00 71.25 180 LYS A CA 1
ATOM 1320 C C . LYS A 1 180 ? -28.044 18.109 16.067 1.00 71.25 180 LYS A C 1
ATOM 1322 O O . LYS A 1 180 ? -28.515 19.164 16.488 1.00 71.25 180 LYS A O 1
ATOM 1327 N N . ARG A 1 181 ? -28.210 17.696 14.805 1.00 69.31 181 ARG A N 1
ATOM 1328 C CA . ARG A 1 181 ? -29.081 18.367 13.827 1.00 69.31 181 ARG A CA 1
ATOM 1329 C C . ARG A 1 181 ? -30.563 18.096 14.101 1.00 69.31 181 ARG A C 1
ATOM 1331 O O . ARG A 1 181 ? -31.321 19.058 14.153 1.00 69.31 181 ARG A O 1
ATOM 1338 N N . GLY A 1 182 ? -30.948 16.844 14.365 1.00 60.16 182 GLY A N 1
ATOM 1339 C CA . GLY A 1 182 ? -32.317 16.468 14.754 1.00 60.16 182 GLY A CA 1
ATOM 1340 C C . GLY A 1 182 ? -32.735 17.093 16.086 1.00 60.16 182 GLY A C 1
ATOM 1341 O O . GLY A 1 182 ? -33.734 17.794 16.161 1.00 60.16 182 GLY A O 1
ATOM 1342 N N . GLY A 1 183 ? -31.865 17.024 17.095 1.00 55.25 183 GLY A N 1
ATOM 1343 C CA . GLY A 1 183 ? -32.080 17.611 18.417 1.00 55.25 183 GLY A CA 1
ATOM 1344 C C . GLY A 1 183 ? -32.205 19.136 18.437 1.00 55.25 183 GLY A C 1
ATOM 1345 O O . GLY A 1 183 ? -32.715 19.672 19.412 1.00 55.25 183 GLY A O 1
ATOM 1346 N N . ARG A 1 184 ? -31.793 19.862 17.386 1.00 51.03 184 ARG A N 1
ATOM 1347 C CA . ARG A 1 184 ? -32.086 21.302 17.251 1.00 51.03 184 ARG A CA 1
ATOM 1348 C C . ARG A 1 184 ? -33.521 21.554 16.764 1.00 51.03 184 ARG A C 1
ATOM 1350 O O . ARG A 1 184 ? -34.083 22.588 17.109 1.00 51.03 184 ARG A O 1
ATOM 1357 N N . GLY A 1 185 ? -34.104 20.614 16.016 1.00 49.59 185 GLY A N 1
ATOM 1358 C CA . GLY A 1 185 ? -35.524 20.590 15.650 1.00 49.59 185 GLY A CA 1
ATOM 1359 C C . GLY A 1 185 ? -36.410 20.055 16.780 1.00 49.59 185 GLY A C 1
ATOM 1360 O O . GLY A 1 185 ? -37.418 20.671 17.110 1.00 49.59 185 GLY A O 1
ATOM 1361 N N . ASP A 1 186 ? -35.979 18.991 17.462 1.00 45.47 186 ASP A N 1
ATOM 1362 C CA . ASP A 1 186 ? -36.708 18.405 18.594 1.00 45.47 186 ASP A CA 1
ATOM 1363 C C . ASP A 1 186 ? -36.597 19.243 19.875 1.00 45.47 186 ASP A C 1
ATOM 1365 O O . ASP A 1 186 ? -37.514 19.223 20.683 1.00 45.47 186 ASP A O 1
ATOM 1369 N N . ALA A 1 187 ? -35.533 20.034 20.077 1.00 45.25 187 ALA A N 1
ATOM 1370 C CA . ALA A 1 187 ? -35.464 20.985 21.194 1.00 45.25 187 ALA A CA 1
ATOM 1371 C C . ALA A 1 187 ? -36.463 22.144 21.045 1.00 45.25 187 ALA A C 1
ATOM 1373 O O . ALA A 1 187 ? -36.916 22.673 22.057 1.00 45.25 187 ALA A O 1
ATOM 1374 N N . ALA A 1 188 ? -36.846 22.517 19.817 1.00 45.38 188 ALA A N 1
ATOM 1375 C CA . ALA A 1 188 ? -37.925 23.480 19.591 1.00 45.38 188 ALA A CA 1
ATOM 1376 C C . ALA A 1 188 ? -39.307 22.873 19.913 1.00 45.38 188 ALA A C 1
ATOM 1378 O O . ALA A 1 188 ? -40.168 23.575 20.434 1.00 45.38 188 ALA A O 1
ATOM 1379 N N . ALA A 1 189 ? -39.495 21.566 19.687 1.00 43.31 189 ALA A N 1
ATOM 1380 C CA . ALA A 1 189 ? -40.712 20.837 20.059 1.00 43.31 189 ALA A CA 1
ATOM 1381 C C . ALA A 1 189 ? -40.759 20.449 21.557 1.00 43.31 189 ALA A C 1
ATOM 1383 O O . ALA A 1 189 ? -41.816 20.495 22.180 1.00 43.31 189 ALA A O 1
ATOM 1384 N N . ALA A 1 190 ? -39.616 20.131 22.172 1.00 41.56 190 ALA A N 1
ATOM 1385 C CA . ALA A 1 190 ? -39.489 19.747 23.581 1.00 41.56 190 ALA A CA 1
ATOM 1386 C C . ALA A 1 190 ? -39.426 20.948 24.544 1.00 41.56 190 ALA A C 1
ATOM 1388 O O . ALA A 1 190 ? -39.715 20.793 25.731 1.00 41.56 190 ALA A O 1
ATOM 1389 N N . ALA A 1 191 ? -39.126 22.158 24.052 1.00 45.69 191 ALA A N 1
ATOM 1390 C CA . ALA A 1 191 ? -39.253 23.397 24.827 1.00 45.69 191 ALA A CA 1
ATOM 1391 C C . ALA A 1 191 ? -40.704 23.699 25.253 1.00 45.69 191 ALA A C 1
ATOM 1393 O O . ALA A 1 191 ? -40.915 24.510 26.151 1.00 45.69 191 ALA A O 1
ATOM 1394 N N . VAL A 1 192 ? -41.694 23.019 24.665 1.00 54.16 192 VAL A N 1
ATOM 1395 C CA . VAL A 1 192 ? -43.103 23.085 25.086 1.00 54.16 192 VAL A CA 1
ATOM 1396 C C . VAL A 1 192 ? -43.415 22.087 26.220 1.00 54.16 192 VAL A C 1
ATOM 1398 O O . VAL A 1 192 ? -44.459 22.200 26.853 1.00 54.16 192 VAL A O 1
ATOM 1401 N N . GLY A 1 193 ? -42.526 21.128 26.528 1.00 51.03 193 GLY A N 1
ATOM 1402 C CA . GLY A 1 193 ? -42.911 19.923 27.277 1.00 51.03 193 GLY A CA 1
ATOM 1403 C C . GLY A 1 193 ? -42.147 19.545 28.549 1.00 51.03 193 GLY A C 1
ATOM 1404 O O . GLY A 1 193 ? -42.674 18.733 29.305 1.00 51.03 193 GLY A O 1
ATOM 1405 N N . SER A 1 194 ? -40.945 20.050 28.849 1.00 43.69 194 SER A N 1
ATOM 1406 C CA . SER A 1 194 ? -40.231 19.528 30.032 1.00 43.69 194 SER A CA 1
ATOM 1407 C C . SER A 1 194 ? -39.299 20.522 30.718 1.00 43.69 194 SER A C 1
ATOM 1409 O O . SER A 1 194 ? -38.126 20.663 30.372 1.00 43.69 194 SER A O 1
ATOM 1411 N N . THR A 1 195 ? -39.803 21.157 31.772 1.00 45.34 195 THR A N 1
ATOM 1412 C CA . THR A 1 195 ? -38.995 21.809 32.805 1.00 45.34 195 THR A CA 1
ATOM 1413 C C . THR A 1 195 ? -38.607 20.788 33.870 1.00 45.34 195 THR A C 1
ATOM 1415 O O . THR A 1 195 ? -39.372 20.572 34.806 1.00 45.34 195 THR A O 1
ATOM 1418 N N . VAL A 1 196 ? -37.421 20.178 33.775 1.00 47.00 196 VAL A N 1
ATOM 1419 C CA . VAL A 1 196 ? -36.811 19.479 34.921 1.00 47.00 196 VAL A CA 1
ATOM 1420 C C . VAL A 1 196 ? -35.303 19.745 35.000 1.00 47.00 196 VAL A C 1
ATOM 1422 O O . VAL A 1 196 ? -34.509 19.263 34.204 1.00 47.00 196 VAL A O 1
ATOM 1425 N N . VAL A 1 197 ? -34.993 20.539 36.027 1.00 40.31 197 VAL A N 1
ATOM 1426 C CA . VAL A 1 197 ? -33.856 20.530 36.963 1.00 40.31 197 VAL A CA 1
ATOM 1427 C C . VAL A 1 197 ? -32.420 20.646 36.430 1.00 40.31 197 VAL A C 1
ATOM 1429 O O . VAL A 1 197 ? -31.825 19.774 35.807 1.00 40.31 197 VAL A O 1
ATOM 1432 N N . ARG A 1 198 ? -31.848 21.777 36.848 1.00 47.22 198 ARG A N 1
ATOM 1433 C CA . ARG A 1 198 ? -30.478 22.263 36.741 1.00 47.22 198 ARG A CA 1
ATOM 1434 C C . ARG A 1 198 ? -29.610 21.721 37.886 1.00 47.22 198 ARG A C 1
ATOM 1436 O O . ARG A 1 198 ? -29.940 21.932 39.047 1.00 47.22 198 ARG A O 1
ATOM 1443 N N . GLY A 1 199 ? -28.447 21.157 37.561 1.00 37.47 199 GLY A N 1
ATOM 1444 C CA . GLY A 1 199 ? -27.331 20.913 38.489 1.00 37.47 199 GLY A CA 1
ATOM 1445 C C . GLY A 1 199 ? -26.155 20.292 37.728 1.00 37.47 199 GLY A C 1
ATOM 1446 O O . GLY A 1 199 ? -26.366 19.372 36.958 1.00 37.47 199 GLY A O 1
ATOM 1447 N N . GLY A 1 200 ? -24.902 20.736 37.793 1.00 40.91 200 GLY A N 1
ATOM 1448 C CA . GLY A 1 200 ? -24.254 21.823 38.514 1.00 40.91 200 GLY A CA 1
ATOM 1449 C C . GLY A 1 200 ? -22.778 21.852 38.087 1.00 40.91 200 GLY A C 1
ATOM 1450 O O . GLY A 1 200 ? -21.946 21.189 38.692 1.00 40.91 200 GLY A O 1
ATOM 1451 N N . ASP A 1 201 ? -22.430 22.612 37.043 1.00 47.94 201 ASP A N 1
ATOM 1452 C CA . ASP A 1 201 ? -21.049 22.759 36.546 1.00 47.94 201 ASP A CA 1
ATOM 1453 C C . ASP A 1 201 ? -20.237 23.781 37.374 1.00 47.94 201 ASP A C 1
ATOM 1455 O O . ASP A 1 201 ? -19.797 24.812 36.865 1.00 47.94 201 ASP A O 1
ATOM 1459 N N . ARG A 1 202 ? -20.013 23.519 38.671 1.00 50.19 202 ARG A N 1
ATOM 1460 C CA . ARG A 1 202 ? -19.124 24.369 39.500 1.00 50.19 202 ARG A CA 1
ATOM 1461 C C . ARG A 1 202 ? -17.627 24.088 39.296 1.00 50.19 202 ARG A C 1
ATOM 1463 O O . ARG A 1 202 ? -16.809 24.919 39.668 1.00 50.19 202 ARG A O 1
ATOM 1470 N N . GLY A 1 203 ? -17.254 22.972 38.662 1.00 45.47 203 GLY A N 1
ATOM 1471 C CA . GLY A 1 203 ? -15.843 22.613 38.443 1.00 45.47 203 GLY A CA 1
ATOM 1472 C C . GLY A 1 203 ? -15.173 23.322 37.260 1.00 45.47 203 GLY A C 1
ATOM 1473 O O . GLY A 1 203 ? -13.976 23.589 37.293 1.00 45.47 203 GLY A O 1
ATOM 1474 N N . LYS A 1 204 ? -15.935 23.670 36.213 1.00 49.00 204 LYS A N 1
ATOM 1475 C CA . LYS A 1 204 ? -15.361 24.210 34.967 1.00 49.00 204 LYS A CA 1
ATOM 1476 C C . LYS A 1 204 ? -15.004 25.692 35.071 1.00 49.00 204 LYS A C 1
ATOM 1478 O O . LYS A 1 204 ? -14.009 26.111 34.494 1.00 49.00 204 LYS A O 1
ATOM 1483 N N . LEU A 1 205 ? -15.764 26.478 35.837 1.00 47.69 205 LEU A N 1
ATOM 1484 C CA . LEU A 1 205 ? -15.501 27.915 35.996 1.00 47.69 205 LEU A CA 1
ATOM 1485 C C . LEU A 1 205 ? -14.263 28.203 36.861 1.00 47.69 205 LEU A C 1
ATOM 1487 O O . LEU A 1 205 ? -13.554 29.169 36.594 1.00 47.69 205 LEU A O 1
ATOM 1491 N N . ALA A 1 206 ? -13.955 27.342 37.838 1.00 50.84 206 ALA A N 1
ATOM 1492 C CA . ALA A 1 206 ? -12.759 27.494 38.668 1.00 50.84 206 ALA A CA 1
ATOM 1493 C C . ALA A 1 206 ? -11.459 27.307 37.860 1.00 50.84 206 ALA A C 1
ATOM 1495 O O . ALA A 1 206 ? -10.484 28.019 38.091 1.00 50.84 206 ALA A O 1
ATOM 1496 N N . LEU A 1 207 ? -11.460 26.407 36.868 1.00 49.25 207 LEU A N 1
ATOM 1497 C CA . LEU A 1 207 ? -10.290 26.158 36.020 1.00 49.25 207 LEU A CA 1
ATOM 1498 C C . LEU A 1 207 ? -10.009 27.330 35.061 1.00 49.25 207 LEU A C 1
ATOM 1500 O O . LEU A 1 207 ? -8.855 27.707 34.866 1.00 49.25 207 LEU A O 1
ATOM 1504 N N . TRP A 1 208 ? -11.061 27.946 34.508 1.00 49.88 208 TRP A N 1
ATOM 1505 C CA . TRP A 1 208 ? -10.921 29.131 33.655 1.00 49.88 208 TRP A CA 1
ATOM 1506 C C . TRP A 1 208 ? -10.439 30.357 34.434 1.00 49.88 208 TRP A C 1
ATOM 1508 O O . TRP A 1 208 ? -9.590 31.095 33.937 1.00 49.88 208 TRP A O 1
ATOM 1518 N N . ALA A 1 209 ? -10.921 30.552 35.665 1.00 54.47 209 ALA A N 1
ATOM 1519 C CA . ALA A 1 209 ? -10.466 31.650 36.515 1.00 54.47 209 ALA A CA 1
ATOM 1520 C C . ALA A 1 209 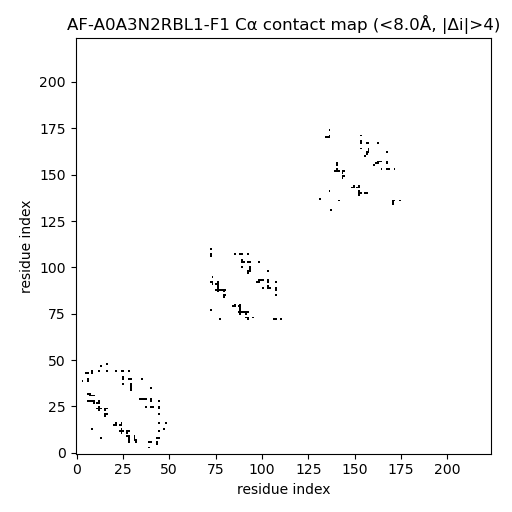? -8.978 31.516 36.888 1.00 54.47 209 ALA A C 1
ATOM 1522 O O . ALA A 1 209 ? -8.248 32.507 36.864 1.00 54.47 209 ALA A O 1
ATOM 1523 N N . LEU A 1 210 ? -8.506 30.295 37.166 1.00 49.12 210 LEU A N 1
ATOM 1524 C CA . LEU A 1 210 ? -7.101 30.055 37.504 1.00 49.12 210 LEU A CA 1
ATOM 1525 C C . LEU A 1 210 ? -6.170 30.285 36.299 1.00 49.12 210 LEU A C 1
ATOM 1527 O O . LEU A 1 210 ? -5.113 30.894 36.449 1.00 49.12 210 LEU A O 1
ATOM 1531 N N . LEU A 1 211 ? -6.583 29.877 35.092 1.00 55.19 211 LEU A N 1
ATOM 1532 C CA . LEU A 1 211 ? -5.824 30.140 33.862 1.00 55.19 211 LEU A CA 1
ATOM 1533 C C . LEU A 1 211 ? -5.749 31.634 33.519 1.00 55.19 211 LEU A C 1
ATOM 1535 O O . LEU A 1 211 ? -4.693 32.110 33.103 1.00 55.19 211 LEU A O 1
ATOM 1539 N N . ALA A 1 212 ? -6.831 32.389 33.733 1.00 58.78 212 ALA A N 1
ATOM 1540 C CA . ALA A 1 212 ? -6.833 33.834 33.506 1.00 58.78 212 ALA A CA 1
ATOM 1541 C C . ALA A 1 212 ? -5.880 34.576 34.463 1.00 58.78 212 ALA A C 1
ATOM 1543 O O . ALA A 1 212 ? -5.178 35.495 34.042 1.00 58.78 212 ALA A O 1
ATOM 1544 N N . ALA A 1 213 ? -5.798 34.149 35.728 1.00 54.28 213 ALA A N 1
ATOM 1545 C CA . ALA A 1 213 ? -4.884 34.742 36.704 1.00 54.28 213 ALA A CA 1
ATOM 1546 C C . ALA A 1 213 ? -3.403 34.489 36.361 1.00 54.28 213 ALA A C 1
ATOM 1548 O O . ALA A 1 213 ? -2.580 35.397 36.473 1.00 54.28 213 ALA A O 1
ATOM 1549 N N . VAL A 1 214 ? -3.060 33.286 35.886 1.00 57.94 214 VAL A N 1
ATOM 1550 C CA . VAL A 1 214 ? -1.684 32.955 35.469 1.00 57.94 214 VAL A CA 1
ATOM 1551 C C . VAL A 1 214 ? -1.280 33.726 34.207 1.00 57.94 214 VAL A C 1
ATOM 1553 O O . VAL A 1 214 ? -0.155 34.215 34.121 1.00 57.94 214 VAL A O 1
ATOM 1556 N N . ALA A 1 215 ? -2.200 33.908 33.254 1.00 56.59 215 ALA A N 1
ATOM 1557 C CA . ALA A 1 215 ? -1.934 34.686 32.044 1.00 56.59 215 ALA A CA 1
ATOM 1558 C C . ALA A 1 215 ? -1.668 36.174 32.341 1.00 56.59 215 ALA A C 1
ATOM 1560 O O . ALA A 1 215 ? -0.780 36.768 31.734 1.00 56.59 215 ALA A O 1
ATOM 1561 N N . ALA A 1 216 ? -2.376 36.771 33.306 1.00 56.66 216 ALA A N 1
ATOM 1562 C CA . ALA A 1 216 ? -2.154 38.166 33.693 1.00 56.66 216 ALA A CA 1
ATOM 1563 C C . ALA A 1 216 ? -0.774 38.391 34.342 1.00 56.66 216 ALA A C 1
ATOM 1565 O O . ALA A 1 216 ? -0.132 39.410 34.092 1.00 56.66 216 ALA A O 1
ATOM 1566 N N . LEU A 1 217 ? -0.285 37.421 35.122 1.00 55.62 217 LEU A N 1
ATOM 1567 C CA . LEU A 1 217 ? 1.030 37.494 35.767 1.00 55.62 217 LEU A CA 1
ATOM 1568 C C . LEU A 1 217 ? 2.194 37.360 34.772 1.00 55.62 217 LEU A C 1
ATOM 1570 O O . LEU A 1 217 ? 3.231 37.992 34.960 1.00 55.62 217 LEU A O 1
ATOM 1574 N N . ALA A 1 218 ? 2.014 36.603 33.686 1.00 54.53 218 ALA A N 1
ATOM 1575 C CA . ALA A 1 218 ? 3.030 36.451 32.644 1.00 54.53 218 ALA A CA 1
ATOM 1576 C C . ALA A 1 218 ? 3.211 37.717 31.784 1.00 54.53 218 ALA A C 1
ATOM 1578 O O . ALA A 1 218 ? 4.320 38.009 31.346 1.00 54.53 218 ALA A O 1
ATOM 1579 N N . VAL A 1 219 ? 2.146 38.497 31.567 1.00 55.16 219 VAL A N 1
ATOM 1580 C CA . VAL A 1 219 ? 2.207 39.727 30.754 1.00 55.16 219 VAL A CA 1
ATOM 1581 C C . VAL A 1 219 ? 2.938 40.859 31.483 1.00 55.16 219 VAL A C 1
ATOM 1583 O O . VAL A 1 219 ? 3.642 41.641 30.850 1.00 55.16 219 VAL A O 1
ATOM 1586 N N . VAL A 1 220 ? 2.844 40.918 32.815 1.00 56.44 220 VAL A N 1
ATOM 1587 C CA . VAL A 1 220 ? 3.532 41.940 33.626 1.00 56.44 220 VAL A CA 1
ATOM 1588 C C . VAL A 1 220 ? 5.054 41.739 33.650 1.00 56.44 220 VAL A C 1
ATOM 1590 O O . VAL A 1 220 ? 5.788 42.710 33.779 1.00 56.44 220 VAL A O 1
ATOM 1593 N N . TRP A 1 221 ? 5.544 40.512 33.453 1.00 48.81 221 TRP A N 1
ATOM 1594 C CA . TRP A 1 221 ? 6.982 40.201 33.435 1.00 48.81 221 TRP A CA 1
ATOM 1595 C C . TRP A 1 221 ? 7.670 40.425 32.080 1.00 48.81 221 TRP A C 1
ATOM 1597 O O . TRP A 1 221 ? 8.891 40.383 32.001 1.00 48.81 221 TRP A O 1
ATOM 1607 N N . VAL A 1 222 ? 6.904 40.646 31.009 1.00 57.06 222 VAL A N 1
ATOM 1608 C CA . VAL A 1 222 ? 7.436 40.857 29.647 1.00 57.06 222 VAL A CA 1
ATOM 1609 C C . VAL A 1 222 ? 7.559 42.349 29.299 1.00 57.06 222 VAL A C 1
ATOM 1611 O O . VAL A 1 222 ? 8.155 42.701 28.286 1.00 57.06 222 VAL A O 1
ATOM 1614 N N . LEU A 1 223 ? 7.021 43.239 30.139 1.00 53.69 223 LEU A N 1
ATOM 1615 C CA . LEU A 1 223 ? 6.960 44.685 29.892 1.00 53.69 223 LEU A CA 1
ATOM 1616 C C . LEU A 1 223 ? 7.788 45.542 30.870 1.00 53.69 223 LEU A C 1
ATOM 1618 O O . LEU A 1 223 ? 7.594 46.758 30.901 1.00 53.69 223 LEU A O 1
ATOM 1622 N N . TRP A 1 224 ? 8.710 44.941 31.628 1.00 43.94 224 TRP A N 1
ATOM 1623 C CA . TRP A 1 224 ? 9.674 45.644 32.486 1.00 43.94 224 TRP A CA 1
ATOM 1624 C C . TRP A 1 224 ? 11.099 45.147 32.258 1.00 43.94 224 TRP A C 1
ATOM 1626 O O . TRP A 1 224 ? 11.270 43.914 32.132 1.00 43.94 224 TRP A O 1
#

Mean predicted aligned error: 23.17 Å